Protein AF-0000000086510407 (afdb_homodimer)

Nearest PDB structures (foldseek):
  3ull-assembly1_A-2  TM=8.707E-01  e=1.335E-08  Homo sapiens
  2dud-assembly1_A  TM=8.382E-01  e=1.410E-08  Homo sapiens
  2dud-assembly1_B  TM=8.261E-01  e=1.265E-08  Homo sapiens
  6cqo-assembly3_D  TM=7.743E-01  e=7.682E-06  Saccharomyces cerevisiae S288C
  6cqm-assembly2_F  TM=6.703E-01  e=1.124E-05  Saccharomyces cerevisiae S288C

Structure (mmCIF, N/CA/C/O backbone):
data_AF-0000000086510407-model_v1
#
loop_
_entity.id
_entity.type
_entity.pdbx_description
1 polymer 'Single-stranded DNA-binding protein'
#
loop_
_atom_site.group_PDB
_atom_site.id
_atom_site.type_symbol
_atom_site.label_atom_id
_atom_site.label_alt_id
_atom_site.label_comp_id
_atom_site.label_asym_id
_atom_site.label_entity_id
_atom_site.label_seq_id
_atom_site.pdbx_PDB_ins_code
_atom_site.Cartn_x
_atom_site.Cartn_y
_atom_site.Cartn_z
_atom_site.occupancy
_atom_site.B_iso_or_equiv
_atom_site.auth_seq_id
_atom_site.auth_comp_id
_atom_site.auth_asym_id
_atom_site.auth_atom_id
_atom_site.pdbx_PDB_model_num
ATOM 1 N N . GLN A 1 1 ? -10 -0.606 -20.234 1 55.91 1 GLN A N 1
ATOM 2 C CA . GLN A 1 1 ? -10.32 -1.579 -19.203 1 55.91 1 GLN A CA 1
ATOM 3 C C . GLN A 1 1 ? -10.172 -0.968 -17.812 1 55.91 1 GLN A C 1
ATOM 5 O O . GLN A 1 1 ? -9.273 -0.153 -17.578 1 55.91 1 GLN A O 1
ATOM 10 N N . ARG A 1 2 ? -11.188 -1.104 -16.969 1 72 2 ARG A N 1
ATOM 11 C CA . ARG A 1 2 ? -11.266 -0.289 -15.758 1 72 2 ARG A CA 1
ATOM 12 C C . ARG A 1 2 ? -10.383 -0.851 -14.648 1 72 2 ARG A C 1
ATOM 14 O O . ARG A 1 2 ? -10.422 -2.049 -14.367 1 72 2 ARG A O 1
ATOM 21 N N . CYS A 1 3 ? -9.195 -0.251 -14.242 1 87.5 3 CYS A N 1
ATOM 22 C CA . CYS A 1 3 ? -8.312 -0.604 -13.133 1 87.5 3 CYS A CA 1
ATOM 23 C C . CYS A 1 3 ? -8.742 0.102 -11.852 1 87.5 3 CYS A C 1
ATOM 25 O O . CYS A 1 3 ? -9.523 1.049 -11.891 1 87.5 3 CYS A O 1
ATOM 27 N N . LEU A 1 4 ? -8.516 -0.634 -10.75 1 92.12 4 LEU A N 1
ATOM 28 C CA . LEU A 1 4 ? -8.766 -0.07 -9.422 1 92.12 4 LEU A CA 1
ATOM 29 C C . LEU A 1 4 ? -7.523 -0.162 -8.547 1 92.12 4 LEU A C 1
ATOM 31 O O . LEU A 1 4 ? -6.836 -1.186 -8.539 1 92.12 4 LEU A O 1
ATOM 35 N N . ASN A 1 5 ? -7.234 0.893 -7.98 1 94.5 5 ASN A N 1
ATOM 36 C CA . ASN A 1 5 ? -6.191 1.023 -6.969 1 94.5 5 ASN A CA 1
ATOM 37 C C . ASN A 1 5 ? -6.66 1.859 -5.781 1 94.5 5 ASN A C 1
ATOM 39 O O . ASN A 1 5 ? -6.59 3.088 -5.816 1 94.5 5 ASN A O 1
ATOM 43 N N . ARG A 1 6 ? -7.133 1.105 -4.68 1 95.25 6 ARG A N 1
ATOM 44 C CA . ARG A 1 6 ? -7.723 1.821 -3.551 1 95.25 6 ARG A CA 1
ATOM 45 C C . ARG A 1 6 ? -7.164 1.31 -2.227 1 95.25 6 ARG A C 1
ATOM 47 O O . ARG A 1 6 ? -7.117 0.1 -1.993 1 95.25 6 ARG A O 1
ATOM 54 N N . VAL A 1 7 ? -6.766 2.205 -1.421 1 95.5 7 VAL A N 1
ATOM 55 C CA . VAL A 1 7 ? -6.336 1.914 -0.058 1 95.5 7 VAL A CA 1
ATOM 56 C C . VAL A 1 7 ? -7.242 2.633 0.936 1 95.5 7 VAL A C 1
ATOM 58 O O . VAL A 1 7 ? -7.543 3.818 0.769 1 95.5 7 VAL A O 1
ATOM 61 N N . THR A 1 8 ? -7.723 1.911 1.922 1 96.62 8 THR A N 1
ATOM 62 C CA . THR A 1 8 ? -8.523 2.475 3.002 1 96.62 8 THR A CA 1
ATOM 63 C C . THR A 1 8 ? -7.922 2.131 4.359 1 96.62 8 THR A C 1
ATOM 65 O O . THR A 1 8 ? -7.746 0.955 4.688 1 96.62 8 THR A O 1
ATOM 68 N N . LEU A 1 9 ? -7.695 3.168 5.113 1 94.94 9 LEU A N 1
ATOM 69 C CA . LEU A 1 9 ? -7.117 2.986 6.441 1 94.94 9 LEU A CA 1
ATOM 70 C C . LEU A 1 9 ? -7.945 3.701 7.5 1 94.94 9 LEU A C 1
ATOM 72 O O . LEU A 1 9 ? -8.445 4.801 7.262 1 94.94 9 LEU A O 1
ATOM 76 N N . ILE A 1 10 ? -8.094 3.045 8.57 1 94.19 10 ILE A N 1
ATOM 77 C CA . ILE A 1 10 ? -8.602 3.668 9.789 1 94.19 10 ILE A CA 1
ATOM 78 C C . ILE A 1 10 ? -7.66 3.373 10.953 1 94.19 10 ILE A C 1
ATOM 80 O O . ILE A 1 10 ? -7.316 2.215 11.195 1 94.19 10 ILE A O 1
ATOM 84 N N . GLY A 1 11 ? -7.25 4.344 11.523 1 93.38 11 GLY A N 1
ATOM 85 C CA . GLY A 1 11 ? -6.344 4.23 12.656 1 93.38 11 GLY A CA 1
ATOM 86 C C . GLY A 1 11 ? -6.188 5.531 13.422 1 93.38 11 GLY A C 1
ATOM 87 O O . GLY A 1 11 ? -6.961 6.469 13.227 1 93.38 11 GLY A O 1
ATOM 88 N N . ARG A 1 12 ? -5.273 5.508 14.359 1 91.88 12 ARG A N 1
ATOM 89 C CA . ARG A 1 12 ? -5.023 6.688 15.188 1 91.88 12 ARG A CA 1
ATOM 90 C C . ARG A 1 12 ? -3.764 7.414 14.727 1 91.88 12 ARG A C 1
ATOM 92 O O . ARG A 1 12 ? -2.746 6.785 14.438 1 91.88 12 ARG A O 1
ATOM 99 N N . GLY A 1 13 ? -3.957 8.695 14.633 1 89.94 13 GLY A N 1
ATOM 100 C CA . GLY A 1 13 ? -2.771 9.492 14.367 1 89.94 13 GLY A CA 1
ATOM 101 C C . GLY A 1 13 ? -1.73 9.406 15.469 1 89.94 13 GLY A C 1
ATOM 102 O O . GLY A 1 13 ? -2.045 9.594 16.641 1 89.94 13 GLY A O 1
ATOM 103 N N . GLY A 1 14 ? -0.55 8.906 15.195 1 82.5 14 GLY A N 1
ATOM 104 C CA . GLY A 1 14 ? 0.497 8.68 16.172 1 82.5 14 GLY A CA 1
ATOM 105 C C . GLY A 1 14 ? 1.246 9.945 16.547 1 82.5 14 GLY A C 1
ATOM 106 O O . GLY A 1 14 ? 1.692 10.094 17.688 1 82.5 14 GLY A O 1
ATOM 107 N N . ARG A 1 15 ? 1.658 10.711 15.633 1 83.94 15 ARG A N 1
ATOM 108 C CA . ARG A 1 15 ? 2.385 11.961 15.82 1 83.94 15 ARG A CA 1
ATOM 109 C C . ARG A 1 15 ? 1.85 13.047 14.891 1 83.94 15 ARG A C 1
ATOM 111 O O . ARG A 1 15 ? 0.944 12.805 14.094 1 83.94 15 ARG A O 1
ATOM 118 N N . GLU A 1 16 ? 2.385 14.219 15.125 1 86.94 16 GLU A N 1
ATOM 119 C CA . GLU A 1 16 ? 2.02 15.312 14.234 1 86.94 16 GLU A CA 1
ATOM 120 C C . GLU A 1 16 ? 2.504 15.055 12.805 1 86.94 16 GLU A C 1
ATOM 122 O O . GLU A 1 16 ? 3.557 14.445 12.609 1 86.94 16 GLU A O 1
ATOM 127 N N . PRO A 1 17 ? 1.692 15.477 11.883 1 91.44 17 PRO A N 1
ATOM 128 C CA . PRO A 1 17 ? 2.152 15.344 10.492 1 91.44 17 PRO A CA 1
ATOM 129 C C . PRO A 1 17 ? 3.523 15.969 10.266 1 91.44 17 PRO A C 1
ATOM 131 O O . PRO A 1 17 ? 3.855 16.984 10.891 1 91.44 17 PRO A O 1
ATOM 134 N N . GLU A 1 18 ? 4.238 15.328 9.391 1 90.5 18 GLU A N 1
ATOM 135 C CA . GLU A 1 18 ? 5.598 15.781 9.094 1 90.5 18 GLU A CA 1
ATOM 136 C C . GLU A 1 18 ? 5.715 16.281 7.656 1 90.5 18 GLU A C 1
ATOM 138 O O . GLU A 1 18 ? 5.246 15.625 6.727 1 90.5 18 GLU A O 1
ATOM 143 N N . ASN A 1 19 ? 6.43 17.406 7.547 1 90.62 19 ASN A N 1
ATOM 144 C CA . ASN A 1 19 ? 6.688 17.922 6.207 1 90.62 19 ASN A CA 1
ATOM 145 C C . ASN A 1 19 ? 7.863 17.203 5.547 1 90.62 19 ASN A C 1
ATOM 147 O O . ASN A 1 19 ? 8.914 17.016 6.168 1 90.62 19 ASN A O 1
ATOM 151 N N . TRP A 1 20 ? 7.496 16.688 4.488 1 88.31 20 TRP A N 1
ATOM 152 C CA . TRP A 1 20 ? 8.508 16.016 3.693 1 88.31 20 TRP A CA 1
ATOM 153 C C . TRP A 1 20 ? 8.578 16.594 2.285 1 88.31 20 TRP A C 1
ATOM 155 O O . TRP A 1 20 ? 7.926 17.594 1.986 1 88.31 20 TRP A O 1
ATOM 165 N N . GLY A 1 21 ? 9.469 15.984 1.413 1 85.44 21 GLY A N 1
ATOM 166 C CA . GLY A 1 21 ? 9.586 16.406 0.028 1 85.44 21 GLY A CA 1
ATOM 167 C C . GLY A 1 21 ? 10.438 17.656 -0.141 1 85.44 21 GLY A C 1
ATOM 168 O O . GLY A 1 21 ? 10.961 18.203 0.8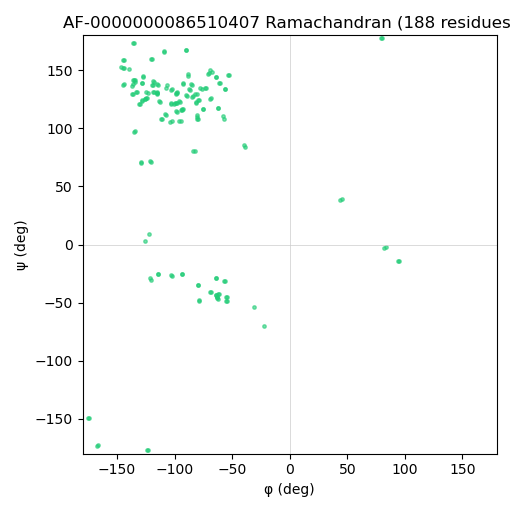36 1 85.44 21 GLY A O 1
ATOM 169 N N . SER A 1 22 ? 10.602 18.031 -1.418 1 88.5 22 SER A N 1
ATOM 170 C CA . SER A 1 22 ? 11.352 19.234 -1.747 1 88.5 22 SER A CA 1
ATOM 171 C C . SER A 1 22 ? 10.438 20.453 -1.809 1 88.5 22 SER A C 1
ATOM 173 O O . SER A 1 22 ? 9.219 20.328 -1.72 1 88.5 22 SER A O 1
ATOM 175 N N . SER A 1 23 ? 11.141 21.641 -1.842 1 90.12 23 SER A N 1
ATOM 176 C CA . SER A 1 23 ? 10.375 22.875 -1.99 1 90.12 23 SER A CA 1
ATOM 177 C C . SER A 1 23 ? 9.516 22.844 -3.248 1 90.12 23 SER A C 1
ATOM 179 O O . SER A 1 23 ? 8.398 23.375 -3.26 1 90.12 23 SER A O 1
ATOM 181 N N . GLU A 1 24 ? 9.977 22.141 -4.32 1 91.06 24 GLU A N 1
ATOM 182 C CA . GLU A 1 24 ? 9.266 22.062 -5.59 1 91.06 24 GLU A CA 1
ATOM 183 C C . GLU A 1 24 ? 8.133 21.047 -5.516 1 91.06 24 GLU A C 1
ATOM 185 O O . GLU A 1 24 ? 7.082 21.219 -6.141 1 91.06 24 GLU A O 1
ATOM 190 N N . HIS A 1 25 ? 8.352 19.953 -4.75 1 89.12 25 HIS A N 1
ATOM 191 C CA . HIS A 1 25 ? 7.363 18.891 -4.617 1 89.12 25 HIS A CA 1
ATOM 192 C C . HIS A 1 25 ? 7.113 18.562 -3.152 1 89.12 25 HIS A C 1
ATOM 194 O O . HIS A 1 25 ? 7.508 17.484 -2.682 1 89.12 25 HIS A O 1
ATOM 200 N N . PRO A 1 26 ? 6.438 19.531 -2.518 1 92.62 26 PRO A N 1
ATOM 201 C CA . PRO A 1 26 ? 6.195 19.312 -1.089 1 92.62 26 PRO A CA 1
ATOM 202 C C . PRO A 1 26 ? 5.172 18.219 -0.824 1 92.62 26 PRO A C 1
ATOM 204 O O . PRO A 1 26 ? 4.27 18 -1.636 1 92.62 26 PRO A O 1
ATOM 207 N N . CYS A 1 27 ? 5.359 17.5 0.271 1 93.88 27 CYS A N 1
ATOM 208 C CA . CYS A 1 27 ? 4.426 16.484 0.727 1 93.88 27 CYS A CA 1
ATOM 209 C C . CYS A 1 27 ? 4.352 16.453 2.248 1 93.88 27 CYS A C 1
ATOM 211 O O . CYS A 1 27 ? 5.262 16.938 2.93 1 93.88 27 CYS A O 1
ATOM 213 N N . VAL A 1 28 ? 3.242 16.047 2.729 1 94.88 28 VAL A N 1
ATOM 214 C CA . VAL A 1 28 ? 3.064 15.867 4.164 1 94.88 28 VAL A CA 1
ATOM 215 C C . VAL A 1 28 ? 2.818 14.391 4.469 1 94.88 28 VAL A C 1
ATOM 217 O O . VAL A 1 28 ? 2.033 13.727 3.781 1 94.88 28 VAL A O 1
ATOM 220 N N . ILE A 1 29 ? 3.559 13.875 5.418 1 93.94 29 ILE A N 1
ATOM 221 C CA . ILE A 1 29 ? 3.379 12.484 5.836 1 93.94 29 ILE A CA 1
ATOM 222 C C . ILE A 1 29 ? 2.525 12.438 7.102 1 93.94 29 ILE A C 1
ATOM 224 O O . ILE A 1 29 ? 2.807 13.133 8.078 1 93.94 29 ILE A O 1
ATOM 228 N N . VAL A 1 30 ? 1.545 11.625 7.066 1 93.75 30 VAL A N 1
ATOM 229 C CA . VAL A 1 30 ? 0.675 11.414 8.219 1 93.75 30 VAL A CA 1
ATOM 230 C C . VAL A 1 30 ? 0.885 10 8.766 1 93.75 30 VAL A C 1
ATOM 232 O O . VAL A 1 30 ? 0.508 9.016 8.125 1 93.75 30 VAL A O 1
ATOM 235 N N . PRO A 1 31 ? 1.518 9.914 9.906 1 91.62 31 PRO A N 1
ATOM 236 C CA . PRO A 1 31 ? 1.666 8.594 10.516 1 91.62 31 PRO A CA 1
ATOM 237 C C . PRO A 1 31 ? 0.363 8.07 11.117 1 91.62 31 PRO A C 1
ATOM 239 O O . PRO A 1 31 ? -0.333 8.805 11.828 1 91.62 31 PRO A O 1
ATOM 242 N N . LEU A 1 32 ? 0.078 6.824 10.852 1 91.94 32 LEU A N 1
ATOM 243 C CA . LEU A 1 32 ? -1.147 6.188 11.32 1 91.94 32 LEU A CA 1
ATOM 244 C C . LEU A 1 32 ? -0.842 4.852 11.992 1 91.94 32 LEU A C 1
ATOM 246 O O . LEU A 1 32 ? -0.184 3.992 11.398 1 91.94 32 LEU A O 1
ATOM 250 N N . ALA A 1 33 ? -1.253 4.828 13.234 1 90.19 33 ALA A N 1
ATOM 251 C CA . ALA A 1 33 ? -1.153 3.545 13.922 1 90.19 33 ALA A CA 1
ATOM 252 C C . ALA A 1 33 ? -2.316 2.629 13.555 1 90.19 33 ALA A C 1
ATOM 254 O O . ALA A 1 33 ? -3.473 2.932 13.852 1 90.19 33 ALA A O 1
ATOM 255 N N . THR A 1 34 ? -1.921 1.665 12.844 1 86.06 34 THR A N 1
ATOM 256 C CA . THR A 1 34 ? -2.904 0.627 12.555 1 86.06 34 THR A CA 1
ATOM 257 C C . THR A 1 34 ? -2.572 -0.657 13.312 1 86.06 34 THR A C 1
ATOM 259 O O . THR A 1 34 ? -1.577 -0.718 14.039 1 86.06 34 THR A O 1
ATOM 262 N N . ASN A 1 35 ? -3.363 -1.655 13.461 1 74.69 35 ASN A N 1
ATOM 263 C CA . ASN A 1 35 ? -3.24 -2.865 14.273 1 74.69 35 ASN A CA 1
ATOM 264 C C . ASN A 1 35 ? -1.783 -3.164 14.609 1 74.69 35 ASN A C 1
ATOM 266 O O . ASN A 1 35 ? -1.394 -3.119 15.781 1 74.69 35 ASN A O 1
ATOM 270 N N . THR A 1 36 ? -0.967 -3.543 13.789 1 67.25 36 THR A N 1
ATOM 271 C CA . THR A 1 36 ? 0.379 -3.973 14.148 1 67.25 36 THR A CA 1
ATOM 272 C C . THR A 1 36 ? 1.428 -3.141 13.414 1 67.25 36 THR A C 1
ATOM 274 O O . THR A 1 36 ? 2.629 -3.322 13.625 1 67.25 36 THR A O 1
ATOM 277 N N . ASP A 1 37 ? 0.904 -2.08 12.75 1 77.12 37 ASP A N 1
ATOM 278 C CA . ASP A 1 37 ? 1.895 -1.41 11.914 1 77.12 37 ASP A CA 1
ATOM 279 C C . ASP A 1 37 ? 1.739 0.108 11.992 1 77.12 37 ASP A C 1
ATOM 281 O O . ASP A 1 37 ? 0.677 0.61 12.359 1 77.12 37 ASP A O 1
ATOM 285 N N . TRP A 1 38 ? 2.912 0.745 11.789 1 83.56 38 TRP A N 1
ATOM 286 C CA . TRP A 1 38 ? 2.934 2.193 11.602 1 83.56 38 TRP A CA 1
ATOM 287 C C . TRP A 1 38 ? 2.945 2.553 10.125 1 83.56 38 TRP A C 1
ATOM 289 O O . TRP A 1 38 ? 3.957 2.371 9.438 1 83.56 38 TRP A O 1
ATOM 299 N N . GLN A 1 39 ? 1.725 3.045 9.711 1 87.75 39 GLN A N 1
ATOM 300 C CA . GLN A 1 39 ? 1.569 3.385 8.305 1 87.75 39 GLN A CA 1
ATOM 301 C C . GLN A 1 39 ? 1.891 4.855 8.055 1 87.75 39 GLN A C 1
ATOM 303 O O . GLN A 1 39 ? 1.541 5.719 8.859 1 87.75 39 GLN A O 1
ATOM 308 N N . LYS A 1 40 ? 2.645 5.039 6.875 1 88.44 40 LYS A N 1
ATOM 309 C CA . LYS A 1 40 ? 2.93 6.406 6.449 1 88.44 40 LYS A CA 1
ATOM 310 C C . LYS A 1 40 ? 2.115 6.777 5.215 1 88.44 40 LYS A C 1
ATOM 312 O O . LYS A 1 40 ? 2.277 6.176 4.152 1 88.44 40 LYS A O 1
ATOM 317 N N . SER A 1 41 ? 1.205 7.664 5.395 1 92.62 41 SER A N 1
ATOM 318 C CA . SER A 1 41 ? 0.41 8.156 4.277 1 92.62 41 SER A CA 1
ATOM 319 C C . SER A 1 41 ? 0.931 9.5 3.777 1 92.62 41 SER A C 1
ATOM 321 O O . SER A 1 41 ? 1.027 10.461 4.547 1 92.62 41 SER A O 1
ATOM 323 N N . GLY A 1 42 ? 1.287 9.531 2.521 1 94.19 42 GLY A N 1
ATOM 324 C CA . GLY A 1 42 ? 1.732 10.781 1.922 1 94.19 42 GLY A CA 1
ATOM 325 C C . GLY A 1 42 ? 0.594 11.617 1.372 1 94.19 42 GLY A C 1
ATOM 326 O O . GLY A 1 42 ? -0.304 11.102 0.708 1 94.19 42 GLY A O 1
ATOM 327 N N . VAL A 1 43 ? 0.64 12.859 1.683 1 96.31 43 VAL A N 1
ATOM 328 C CA . VAL A 1 43 ? -0.338 13.812 1.168 1 96.31 43 VAL A CA 1
ATOM 329 C C . VAL A 1 43 ? 0.35 14.805 0.231 1 96.31 43 VAL A C 1
ATOM 331 O O . VAL A 1 43 ? 1.238 15.547 0.649 1 96.31 43 VAL A O 1
ATOM 334 N N . PHE A 1 44 ? -0.175 14.844 -0.992 1 94.69 44 PHE A N 1
ATOM 335 C CA . PHE A 1 44 ? 0.513 15.656 -1.99 1 94.69 44 PHE A CA 1
ATOM 336 C C . PHE A 1 44 ? -0.358 16.828 -2.428 1 94.69 44 PHE A C 1
ATOM 338 O O . PHE A 1 44 ? 0.156 17.859 -2.869 1 94.69 44 PHE A O 1
ATOM 345 N N . ARG A 1 45 ? -1.596 16.672 -2.312 1 95.5 45 ARG A N 1
ATOM 346 C CA . ARG A 1 45 ? -2.484 17.75 -2.725 1 95.5 45 ARG A CA 1
ATOM 347 C C . ARG A 1 45 ? -2.361 18.953 -1.789 1 95.5 45 ARG A C 1
ATOM 349 O O . ARG A 1 45 ? -2.539 18.812 -0.576 1 95.5 45 ARG A O 1
ATOM 356 N N . PRO A 1 46 ? -2.104 20.109 -2.35 1 95.31 46 PRO A N 1
ATOM 357 C CA . PRO A 1 46 ? -1.813 21.281 -1.513 1 95.31 46 PRO A CA 1
ATOM 358 C C . PRO A 1 46 ? -2.914 21.562 -0.493 1 95.31 46 PRO A C 1
ATOM 360 O O . PRO A 1 46 ? -2.627 21.766 0.689 1 95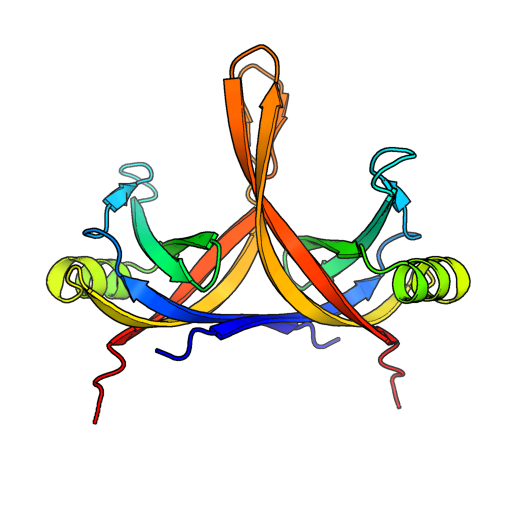.31 46 PRO A O 1
ATOM 363 N N . ARG A 1 47 ? -4.156 21.578 -0.899 1 96.19 47 ARG A N 1
ATOM 364 C CA . ARG A 1 47 ? -5.25 21.891 0.014 1 96.19 47 ARG A CA 1
ATOM 365 C C . ARG A 1 47 ? -5.336 20.859 1.137 1 96.19 47 ARG A C 1
ATOM 367 O O . ARG A 1 47 ? -5.547 21.219 2.299 1 96.19 47 ARG A O 1
ATOM 374 N N . LEU A 1 48 ? -5.188 19.703 0.783 1 96.75 48 LEU A N 1
ATOM 375 C CA . LEU A 1 48 ? -5.254 18.641 1.782 1 96.75 48 LEU A CA 1
ATOM 376 C C . LEU A 1 48 ? -4.059 18.703 2.727 1 96.75 48 LEU A C 1
ATOM 378 O O . LEU A 1 48 ? -4.195 18.453 3.928 1 96.75 48 LEU A O 1
ATOM 382 N N . ARG A 1 49 ? -2.916 18.984 2.113 1 95.44 49 ARG A N 1
ATOM 383 C CA . ARG A 1 49 ? -1.732 19.156 2.953 1 95.44 49 ARG A CA 1
ATOM 384 C C . ARG A 1 49 ? -1.961 20.203 4.031 1 95.44 49 ARG A C 1
ATOM 386 O O . ARG A 1 49 ? -1.631 19.984 5.199 1 95.44 49 ARG A O 1
ATOM 393 N N . ASP A 1 50 ? -2.535 21.312 3.643 1 94.44 50 ASP A N 1
ATOM 394 C CA . ASP A 1 50 ? -2.795 22.406 4.57 1 94.44 50 ASP A CA 1
ATOM 395 C C . ASP A 1 50 ? -3.789 21.984 5.652 1 94.44 50 ASP A C 1
ATOM 397 O O . ASP A 1 50 ? -3.596 22.281 6.832 1 94.44 50 ASP A O 1
ATOM 401 N N . ASN A 1 51 ? -4.793 21.312 5.25 1 94.81 51 ASN A N 1
ATOM 402 C CA . ASN A 1 51 ? -5.82 20.859 6.184 1 94.81 51 ASN A CA 1
ATOM 403 C C . ASN A 1 51 ? -5.25 19.891 7.215 1 94.81 51 ASN A C 1
ATOM 405 O O . ASN A 1 51 ? -5.531 20.016 8.406 1 94.81 51 ASN A O 1
ATOM 409 N N . VAL A 1 52 ? -4.504 18.984 6.758 1 94.25 52 VAL A N 1
ATOM 410 C CA . VAL A 1 52 ? -3.916 17.969 7.629 1 94.25 52 VAL A CA 1
ATOM 411 C C . VAL A 1 52 ? -2.967 18.625 8.625 1 94.25 52 VAL A C 1
ATOM 413 O O . VAL A 1 52 ? -3.006 18.328 9.82 1 94.25 52 VAL A O 1
ATOM 416 N N . ALA A 1 53 ? -2.166 19.516 8.102 1 90.81 53 ALA A N 1
ATOM 417 C CA . ALA A 1 53 ? -1.19 20.203 8.953 1 90.81 53 ALA A CA 1
ATOM 418 C C . ALA A 1 53 ? -1.884 21.062 10.008 1 90.81 53 ALA A C 1
ATOM 420 O O . ALA A 1 53 ? -1.405 21.172 11.141 1 90.81 53 ALA A O 1
ATOM 421 N N . ALA A 1 54 ? -3.055 21.547 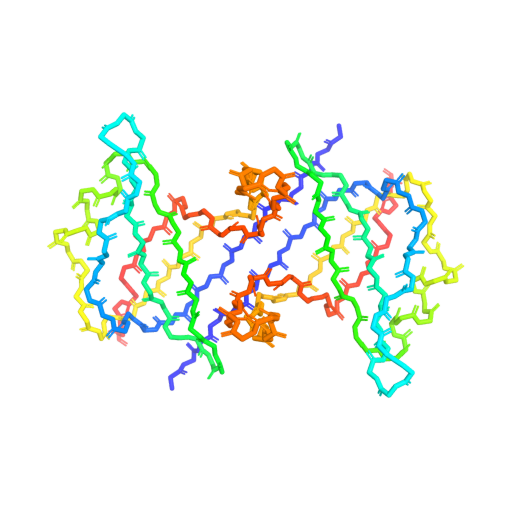9.719 1 92.19 54 ALA A N 1
ATOM 422 C CA . ALA A 1 54 ? -3.736 22.516 10.586 1 92.19 54 ALA A CA 1
ATOM 423 C C . ALA A 1 54 ? -4.676 21.797 11.555 1 92.19 54 ALA A C 1
ATOM 425 O O . ALA A 1 54 ? -4.914 22.281 12.664 1 92.19 54 ALA A O 1
ATOM 426 N N . ARG A 1 55 ? -5.145 20.625 11.203 1 92.31 55 ARG A N 1
ATOM 427 C CA . ARG A 1 55 ? -6.305 20.109 11.93 1 92.31 55 ARG A CA 1
ATOM 428 C C . ARG A 1 55 ? -5.988 18.781 12.594 1 92.31 55 ARG A C 1
ATOM 430 O O . ARG A 1 55 ? -6.629 18.406 13.578 1 92.31 55 ARG A O 1
ATOM 437 N N . ILE A 1 56 ? -5.152 18.047 12.039 1 91.62 56 ILE A N 1
ATOM 438 C CA . ILE A 1 56 ? -4.914 16.703 12.562 1 91.62 56 ILE A CA 1
ATOM 439 C C . ILE A 1 56 ? -3.971 16.781 13.766 1 91.62 56 ILE A C 1
ATOM 441 O O . ILE A 1 56 ? -2.91 17.406 13.688 1 91.62 56 ILE A O 1
ATOM 445 N N . LEU A 1 57 ? -4.414 16.156 14.797 1 89.19 57 LEU A N 1
ATOM 446 C CA . LEU A 1 57 ? -3.637 16.125 16.031 1 89.19 57 LEU A CA 1
ATOM 447 C C . LEU A 1 57 ? -3.289 14.68 16.406 1 89.19 57 LEU A C 1
ATOM 449 O O . LEU A 1 57 ? -3.941 13.742 15.945 1 89.19 57 LEU A O 1
ATOM 453 N N . LYS A 1 58 ? -2.275 14.641 17.219 1 89.19 58 LYS A N 1
ATOM 454 C CA . LYS A 1 58 ? -1.93 13.328 17.766 1 89.19 58 LYS A CA 1
ATOM 455 C C . LYS A 1 58 ? -3.117 12.703 18.484 1 89.19 58 LYS A C 1
ATOM 457 O O . LYS A 1 58 ? -3.809 13.383 19.25 1 89.19 58 LYS A O 1
ATOM 462 N N . GLY A 1 59 ? -3.336 11.414 18.172 1 89 59 GLY A N 1
ATOM 463 C CA . GLY A 1 59 ? -4.395 10.703 18.875 1 89 59 GLY A CA 1
ATOM 464 C C . GLY A 1 59 ? -5.715 10.711 18.125 1 89 59 GLY A C 1
ATOM 465 O O . GLY A 1 59 ? -6.629 9.953 18.453 1 89 59 GLY A O 1
ATOM 466 N N . ASP A 1 60 ? -5.816 11.523 17.172 1 91.44 60 ASP A N 1
ATOM 467 C CA . ASP A 1 60 ? -7.051 11.555 16.391 1 91.44 60 ASP A CA 1
ATOM 468 C C . ASP A 1 60 ? -7.301 10.219 15.695 1 91.44 60 ASP A C 1
ATOM 470 O O . ASP A 1 60 ? -6.367 9.586 15.195 1 91.44 60 ASP A O 1
ATOM 474 N N . ARG A 1 61 ? -8.594 9.82 15.719 1 93.38 61 ARG A N 1
ATOM 475 C CA . ARG A 1 61 ? -8.977 8.711 14.852 1 93.38 61 ARG A CA 1
ATOM 476 C C . ARG A 1 61 ? -9.172 9.188 13.414 1 93.38 61 ARG A C 1
ATOM 478 O O . ARG A 1 61 ? -9.977 10.086 13.156 1 93.38 61 ARG A O 1
ATOM 485 N N . LEU A 1 62 ? -8.422 8.531 12.508 1 94.62 62 LEU A N 1
ATOM 486 C CA . LEU A 1 62 ? -8.422 9.031 11.133 1 94.62 62 LEU A CA 1
ATOM 487 C C . LEU A 1 62 ? -8.953 7.977 10.172 1 94.62 62 LEU A C 1
ATOM 489 O O . LEU A 1 62 ? -8.648 6.789 10.312 1 94.62 62 LEU A O 1
ATOM 493 N N . PHE A 1 63 ? -9.742 8.406 9.297 1 95.94 63 PHE A N 1
ATOM 494 C CA . PHE A 1 63 ? -10.086 7.676 8.086 1 95.94 63 PHE A CA 1
ATOM 495 C C . PHE A 1 63 ? -9.266 8.18 6.898 1 95.94 63 PHE A C 1
ATOM 497 O O . PHE A 1 63 ? -9.305 9.367 6.578 1 95.94 63 PHE A O 1
ATOM 504 N N . VAL A 1 64 ? -8.492 7.348 6.227 1 96.31 64 VAL A N 1
ATOM 505 C CA . VAL A 1 64 ? -7.633 7.73 5.109 1 96.31 64 VAL A CA 1
ATOM 506 C C . VAL A 1 64 ? -7.969 6.879 3.889 1 96.31 64 VAL A C 1
ATOM 508 O O . VAL A 1 64 ? -8.039 5.648 3.979 1 96.31 64 VAL A O 1
ATOM 511 N N . GLU A 1 65 ? -8.25 7.531 2.787 1 97.62 65 GLU A N 1
ATOM 512 C CA . GLU A 1 65 ? -8.438 6.883 1.492 1 97.62 65 GLU A CA 1
ATOM 513 C C . GLU A 1 65 ? -7.406 7.367 0.478 1 97.62 65 GLU A C 1
ATOM 515 O O . GLU A 1 65 ? -7.094 8.562 0.421 1 97.62 65 GLU A O 1
ATOM 520 N N . GLY A 1 66 ? -6.957 6.398 -0.301 1 96.56 66 GLY A N 1
ATOM 521 C CA . GLY A 1 66 ? -5.965 6.77 -1.299 1 96.56 66 GLY A CA 1
ATOM 522 C C . GLY A 1 66 ? -5.598 5.625 -2.225 1 96.56 66 GLY A C 1
ATOM 523 O O . GLY A 1 66 ? -6.445 4.805 -2.576 1 96.56 66 GLY A O 1
ATOM 524 N N . SER A 1 67 ? -4.348 5.695 -2.656 1 93.38 67 SER A N 1
ATOM 525 C CA . SER A 1 67 ? -3.859 4.711 -3.621 1 93.38 67 SER A CA 1
ATOM 526 C C . SER A 1 67 ? -2.4 4.355 -3.357 1 93.38 67 SER A C 1
ATOM 528 O O . SER A 1 67 ? -1.677 5.117 -2.711 1 93.38 67 SER A O 1
ATOM 530 N N . LEU A 1 68 ? -2.066 3.195 -3.879 1 90.94 68 LEU A N 1
ATOM 531 C CA . LEU A 1 68 ? -0.668 2.78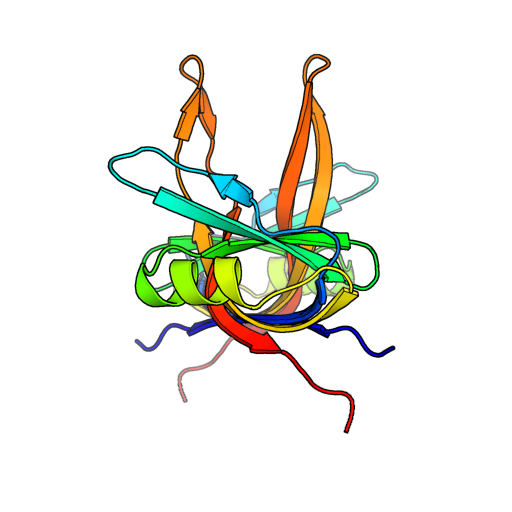3 -3.832 1 90.94 68 LEU A CA 1
ATOM 532 C C . LEU A 1 68 ? 0.109 3.359 -5.012 1 90.94 68 LEU A C 1
ATOM 534 O O . LEU A 1 68 ? -0.391 3.383 -6.137 1 90.94 68 LEU A O 1
ATOM 538 N N . SER A 1 69 ? 1.245 3.795 -4.617 1 86.62 69 SER A N 1
ATOM 539 C CA . SER A 1 69 ? 2.1 4.316 -5.676 1 86.62 69 SER A CA 1
ATOM 540 C C . SER A 1 69 ? 3.527 3.801 -5.543 1 86.62 69 SER A C 1
ATOM 542 O O . SER A 1 69 ? 4.016 3.594 -4.43 1 86.62 69 SER A O 1
ATOM 544 N N . TYR A 1 70 ? 4.098 3.49 -6.699 1 78.75 70 TYR A N 1
ATOM 545 C CA . TYR A 1 70 ? 5.5 3.088 -6.738 1 78.75 70 TYR A CA 1
ATOM 546 C C . TYR A 1 70 ? 6.375 4.219 -7.266 1 78.75 70 TYR A C 1
ATOM 548 O O . TYR A 1 70 ? 6.203 4.668 -8.398 1 78.75 70 TYR A O 1
ATOM 556 N N . VAL A 1 71 ? 7.023 4.762 -6.324 1 70.31 71 VAL A N 1
ATOM 557 C CA . VAL A 1 71 ? 7.855 5.898 -6.695 1 70.31 71 VAL A CA 1
ATOM 558 C C . VAL A 1 71 ? 9.32 5.469 -6.766 1 70.31 71 VAL A C 1
ATOM 560 O O . VAL A 1 71 ? 9.867 4.949 -5.789 1 70.31 71 VAL A O 1
ATOM 563 N N . LYS A 1 72 ? 9.867 5.699 -8.023 1 71.81 72 LYS A N 1
ATOM 564 C CA . LYS A 1 72 ? 11.25 5.316 -8.258 1 71.81 72 LYS A CA 1
ATOM 565 C C . LYS A 1 72 ? 12.211 6.418 -7.809 1 71.81 72 LYS A C 1
ATOM 567 O O . LYS A 1 72 ? 11.945 7.602 -8.016 1 71.81 72 LYS A O 1
ATOM 572 N N . TYR A 1 73 ? 13.203 5.965 -6.918 1 72.69 73 TYR A N 1
ATOM 573 C CA . TYR A 1 73 ? 14.25 6.934 -6.629 1 72.69 73 TYR A CA 1
ATOM 574 C C . TYR A 1 73 ? 15.625 6.273 -6.656 1 72.69 73 TYR A C 1
ATOM 576 O O . TYR A 1 73 ? 15.742 5.066 -6.426 1 72.69 73 TYR A O 1
ATOM 584 N N . THR A 1 74 ? 16.516 7.023 -7.258 1 74.69 74 THR A N 1
ATOM 585 C CA . THR A 1 74 ? 17.859 6.508 -7.445 1 74.69 74 THR A CA 1
ATOM 586 C C . THR A 1 74 ? 18.797 7.043 -6.367 1 74.69 74 THR A C 1
ATOM 588 O O . THR A 1 74 ? 18.797 8.242 -6.07 1 74.69 74 THR A O 1
ATOM 591 N N . ASP A 1 75 ? 19.297 6.047 -5.504 1 70.44 75 ASP A N 1
ATOM 592 C CA . ASP A 1 75 ? 20.312 6.406 -4.523 1 70.44 75 ASP A CA 1
ATOM 593 C C . ASP A 1 75 ? 21.625 5.688 -4.805 1 70.44 75 ASP A C 1
ATOM 595 O O . ASP A 1 75 ? 21.672 4.457 -4.84 1 70.44 75 ASP A O 1
ATOM 599 N N . GLN A 1 76 ? 22.719 6.492 -4.84 1 74.94 76 GLN A N 1
ATOM 600 C CA . GLN A 1 76 ? 24.047 5.949 -5.086 1 74.94 76 GLN A CA 1
ATOM 601 C C . GLN A 1 76 ? 24.031 4.953 -6.242 1 74.94 76 GLN A C 1
ATOM 603 O O . GLN A 1 76 ? 24.562 3.85 -6.121 1 74.94 76 GLN A O 1
ATOM 608 N N . ASP A 1 77 ? 23.328 5.172 -7.266 1 75.94 77 ASP A N 1
ATOM 609 C CA . ASP A 1 77 ? 23.297 4.422 -8.516 1 75.94 77 ASP A CA 1
ATOM 610 C C . ASP A 1 77 ? 22.406 3.186 -8.398 1 75.94 77 ASP A C 1
ATOM 612 O O . ASP A 1 77 ? 22.453 2.301 -9.258 1 75.94 77 ASP A O 1
ATOM 616 N N . LYS A 1 78 ? 21.922 3.037 -7.227 1 76.81 78 LYS A N 1
ATOM 617 C CA . LYS A 1 78 ? 20.922 1.974 -7.082 1 76.81 78 LYS A CA 1
ATOM 618 C C . LYS A 1 78 ? 19.516 2.531 -7.133 1 76.81 78 LYS A C 1
ATOM 620 O O . LYS A 1 78 ? 19.234 3.59 -6.566 1 76.81 78 LYS A O 1
ATOM 625 N N . THR A 1 79 ? 18.672 1.952 -7.941 1 75.75 79 THR A N 1
ATOM 626 C CA . THR A 1 79 ? 17.297 2.389 -8.125 1 75.75 79 THR A CA 1
ATOM 627 C C . THR A 1 79 ? 16.359 1.63 -7.184 1 75.75 79 THR A C 1
ATOM 629 O O . THR A 1 79 ? 16.422 0.401 -7.105 1 75.75 79 THR A O 1
ATOM 632 N N . PHE A 1 80 ? 15.766 2.52 -6.297 1 69.44 80 PHE A N 1
ATOM 633 C CA . PHE A 1 80 ? 14.758 1.949 -5.406 1 69.44 80 PHE A CA 1
ATOM 634 C C . PHE A 1 80 ? 13.359 2.393 -5.82 1 69.44 80 PHE A C 1
ATOM 636 O O . PHE A 1 80 ? 13.18 3.51 -6.305 1 69.44 80 PHE A O 1
ATOM 643 N N . THR A 1 81 ? 12.438 1.34 -5.824 1 73.44 81 THR A N 1
ATOM 644 C CA . THR A 1 81 ? 11.039 1.66 -6.121 1 73.44 81 THR A CA 1
ATOM 645 C C . THR A 1 81 ? 10.133 1.266 -4.957 1 73.44 81 THR A C 1
ATOM 647 O O . THR A 1 81 ? 9.328 0.339 -5.078 1 73.44 81 THR A O 1
ATOM 650 N N . PRO A 1 82 ? 10.297 2.047 -3.938 1 73 82 PRO A N 1
ATOM 651 C CA . PRO A 1 82 ? 9.438 1.699 -2.803 1 73 82 PRO A CA 1
ATOM 652 C C . PRO A 1 82 ? 7.961 1.949 -3.086 1 73 82 PRO A C 1
ATOM 654 O O . PRO A 1 82 ? 7.621 2.787 -3.926 1 73 82 PRO A O 1
ATOM 657 N N . VAL A 1 83 ? 7.156 1.111 -2.463 1 80.19 83 VAL A N 1
ATOM 658 C CA . VAL A 1 83 ? 5.711 1.336 -2.479 1 80.19 83 VAL A CA 1
ATOM 659 C C . VAL A 1 83 ? 5.355 2.465 -1.515 1 80.19 83 VAL A C 1
ATOM 661 O O . VAL A 1 83 ? 5.953 2.584 -0.442 1 80.19 83 VAL A O 1
ATOM 664 N N . SER A 1 84 ? 4.523 3.338 -2.045 1 84.62 84 SER A N 1
ATOM 665 C CA . SER A 1 84 ? 4.047 4.434 -1.206 1 84.62 84 SER A CA 1
ATOM 666 C C . SER A 1 84 ? 2.523 4.516 -1.218 1 84.62 84 SER A C 1
ATOM 668 O O . SER A 1 84 ? 1.886 4.188 -2.221 1 84.62 84 SER A O 1
ATOM 670 N N . MET A 1 85 ? 2.039 4.883 -0.028 1 91 85 MET A N 1
ATOM 671 C CA . MET A 1 85 ? 0.612 5.164 0.094 1 91 85 MET A CA 1
ATOM 672 C C . MET A 1 85 ? 0.334 6.652 -0.084 1 91 85 MET A C 1
ATOM 674 O O . MET A 1 85 ? 0.829 7.477 0.687 1 91 85 MET A O 1
ATOM 678 N N . ASN A 1 86 ? -0.391 6.996 -1.129 1 93.25 86 ASN A N 1
ATOM 679 C CA . ASN A 1 86 ? -0.829 8.367 -1.38 1 93.25 86 ASN A CA 1
ATOM 680 C C . ASN A 1 86 ? -2.238 8.609 -0.849 1 93.25 86 ASN A C 1
ATOM 682 O O . ASN A 1 86 ? -3.191 7.961 -1.283 1 93.25 86 ASN A O 1
ATOM 686 N N . ALA A 1 87 ? -2.33 9.555 -0.012 1 96.69 87 ALA A N 1
ATOM 687 C CA . ALA A 1 87 ? -3.641 9.883 0.543 1 96.69 87 ALA A CA 1
ATOM 688 C C . ALA A 1 87 ? -4.363 10.906 -0.325 1 96.69 87 ALA A C 1
ATOM 690 O O . ALA A 1 87 ? -3.824 11.977 -0.614 1 96.69 87 ALA A O 1
ATOM 691 N N . ASP A 1 88 ? -5.543 10.539 -0.651 1 97.06 88 ASP A N 1
ATOM 692 C CA . ASP A 1 88 ? -6.379 11.445 -1.431 1 97.06 88 ASP A CA 1
ATOM 693 C C . ASP A 1 88 ? -7.418 12.133 -0.547 1 97.06 88 ASP A C 1
ATOM 695 O O . ASP A 1 88 ? -7.906 13.211 -0.878 1 97.06 88 ASP A O 1
ATOM 699 N N . GLU A 1 89 ? -7.75 11.43 0.522 1 97.19 89 GLU A N 1
ATOM 700 C CA . GLU A 1 89 ? -8.695 11.969 1.496 1 97.19 89 GLU A CA 1
ATOM 701 C C . GLU A 1 89 ? -8.32 11.555 2.916 1 97.19 89 GLU A C 1
ATOM 703 O O . GLU A 1 89 ? -7.938 10.406 3.154 1 97.19 89 GLU A O 1
ATOM 708 N N . ILE A 1 90 ? -8.445 12.523 3.791 1 96 90 ILE A N 1
ATOM 709 C CA . ILE A 1 90 ? -8.242 12.266 5.211 1 96 90 ILE A CA 1
ATOM 710 C C . ILE A 1 90 ? -9.328 12.969 6.023 1 96 90 ILE A C 1
ATOM 712 O O . ILE A 1 90 ? -9.578 14.156 5.832 1 96 90 ILE A O 1
ATOM 716 N N . MET A 1 91 ? -9.891 12.141 6.871 1 94.88 91 MET A N 1
ATOM 717 C CA . MET A 1 91 ? -10.938 12.688 7.723 1 94.88 91 MET A CA 1
ATOM 718 C C . MET A 1 91 ? -10.758 12.234 9.172 1 94.88 91 MET A C 1
ATOM 720 O O . MET A 1 91 ? -10.32 11.117 9.422 1 94.88 91 MET A O 1
ATOM 724 N N . ILE A 1 92 ? -11.039 13.141 10.086 1 92.81 92 ILE A N 1
ATOM 725 C CA . ILE A 1 92 ? -11.078 12.766 11.5 1 92.81 92 ILE A CA 1
ATOM 726 C C . ILE A 1 92 ? -12.367 12 11.789 1 92.81 92 ILE A C 1
ATOM 728 O O . ILE A 1 92 ? -13.461 12.484 11.516 1 92.81 92 ILE A O 1
ATOM 732 N N . ALA A 1 93 ? -12.203 10.703 12.195 1 85.56 93 ALA A N 1
ATOM 733 C CA . ALA A 1 93 ? -13.367 9.867 12.516 1 85.56 93 ALA A CA 1
ATOM 734 C C . ALA A 1 93 ? -13.852 10.117 13.938 1 85.56 93 ALA A C 1
ATOM 736 O O . ALA A 1 93 ? -13.148 9.812 14.906 1 85.56 93 ALA A O 1
ATOM 737 N N . GLN A 1 94 ? -14.57 11.102 14.203 1 72.12 94 GLN A N 1
ATOM 738 C CA . GLN A 1 94 ? -15.086 11.438 15.523 1 72.12 94 GLN A CA 1
ATOM 739 C C . GLN A 1 94 ? -15.914 10.289 16.109 1 72.12 94 GLN A C 1
ATOM 741 O O . GLN A 1 94 ? -16.562 9.555 15.359 1 72.12 94 GLN A O 1
ATOM 746 N N . ASN A 1 95 ? -15.391 9.5 17.219 1 56.56 95 ASN A N 1
ATOM 747 C CA . ASN A 1 95 ? -16.297 8.664 18 1 56.56 95 ASN A CA 1
ATOM 748 C C . ASN A 1 95 ? -17.641 9.352 18.219 1 56.56 95 ASN A C 1
ATOM 750 O O . ASN A 1 95 ? -17.688 10.5 18.656 1 56.56 95 ASN A O 1
ATOM 754 N N . THR A 1 96 ? -18.5 9.211 17.234 1 43.25 96 THR A N 1
ATOM 755 C CA . THR A 1 96 ? -19.75 9.617 17.844 1 43.25 96 THR A CA 1
ATOM 756 C C . THR A 1 96 ? -20.062 8.766 19.078 1 43.25 96 THR A C 1
ATOM 758 O O . THR A 1 96 ? -19.719 7.578 19.109 1 43.25 96 THR A O 1
ATOM 761 N N . GLN B 1 1 ? -10.117 -0.369 20.016 1 55.84 1 GLN B N 1
ATOM 762 C CA . GLN B 1 1 ? -10.555 0.547 18.953 1 55.84 1 GLN B CA 1
ATOM 763 C C . GLN B 1 1 ? -10.32 -0.053 17.578 1 55.84 1 GLN B C 1
ATOM 765 O O . GLN B 1 1 ? -9.328 -0.75 17.359 1 55.84 1 GLN B O 1
ATOM 770 N N . ARG B 1 2 ? -11.352 -0.05 16.719 1 71.44 2 ARG B N 1
ATOM 771 C CA . ARG B 1 2 ? -11.328 -0.873 15.523 1 71.44 2 ARG B CA 1
ATOM 772 C C . ARG B 1 2 ? -10.5 -0.213 14.422 1 71.44 2 ARG B C 1
ATOM 774 O O . ARG B 1 2 ? -10.68 0.973 14.133 1 71.44 2 ARG B O 1
ATOM 781 N N . CYS B 1 3 ? -9.258 -0.679 14.023 1 87.38 3 CYS B N 1
ATOM 782 C CA . CYS B 1 3 ? -8.414 -0.228 12.922 1 87.38 3 CYS B CA 1
ATOM 783 C C . CYS B 1 3 ? -8.75 -0.976 11.641 1 87.38 3 CYS B C 1
ATOM 785 O O . CYS B 1 3 ? -9.414 -2.012 11.68 1 87.38 3 CYS B O 1
ATOM 787 N N . LEU B 1 4 ? -8.625 -0.202 10.539 1 92.06 4 LEU B N 1
ATOM 788 C CA . LEU B 1 4 ? -8.805 -0.789 9.219 1 92.06 4 LEU B CA 1
ATOM 789 C C . LEU B 1 4 ? -7.57 -0.565 8.352 1 92.06 4 LEU B C 1
ATOM 791 O O . LEU B 1 4 ? -6.992 0.525 8.352 1 92.06 4 LEU B O 1
ATOM 795 N N . ASN B 1 5 ? -7.152 -1.586 7.789 1 94.56 5 ASN B N 1
ATOM 796 C CA . ASN B 1 5 ? -6.098 -1.604 6.785 1 94.56 5 ASN B CA 1
ATOM 797 C C . ASN B 1 5 ? -6.469 -2.486 5.594 1 94.56 5 ASN B C 1
ATOM 799 O O . ASN B 1 5 ? -6.277 -3.703 5.637 1 94.56 5 ASN B O 1
ATOM 803 N N . ARG B 1 6 ? -7.004 -1.783 4.477 1 95.31 6 ARG B N 1
ATOM 804 C CA . ARG B 1 6 ? -7.508 -2.559 3.348 1 95.31 6 ARG B CA 1
ATOM 805 C C . ARG B 1 6 ? -7 -1.992 2.025 1 95.31 6 ARG B C 1
ATOM 807 O O . ARG B 1 6 ? -7.074 -0.784 1.793 1 95.31 6 ARG B O 1
ATOM 814 N N . VAL B 1 7 ? -6.504 -2.84 1.235 1 95.56 7 VAL B N 1
ATOM 815 C CA . VAL B 1 7 ? -6.098 -2.504 -0.126 1 95.56 7 VAL B CA 1
ATOM 816 C C . VAL B 1 7 ? -6.922 -3.316 -1.125 1 95.56 7 VAL B C 1
ATOM 818 O O . VAL B 1 7 ? -7.09 -4.527 -0.96 1 95.56 7 VAL B O 1
ATOM 821 N N . THR B 1 8 ? -7.469 -2.648 -2.123 1 96.62 8 THR B N 1
ATOM 822 C CA . THR B 1 8 ? -8.203 -3.295 -3.207 1 96.62 8 THR B CA 1
ATOM 823 C C . THR B 1 8 ? -7.633 -2.885 -4.562 1 96.62 8 THR B C 1
ATOM 825 O O . THR B 1 8 ?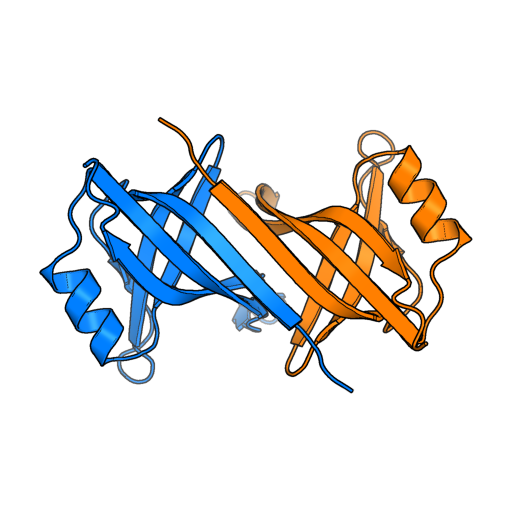 -7.582 -1.696 -4.887 1 96.62 8 THR B O 1
ATOM 828 N N . LEU B 1 9 ? -7.289 -3.887 -5.312 1 94.88 9 LEU B N 1
ATOM 829 C CA . LEU B 1 9 ? -6.723 -3.641 -6.637 1 94.88 9 LEU B CA 1
ATOM 830 C C . LEU B 1 9 ? -7.465 -4.441 -7.699 1 94.88 9 LEU B C 1
ATOM 832 O O . LEU B 1 9 ? -7.844 -5.59 -7.469 1 94.88 9 LEU B O 1
ATOM 836 N N . ILE B 1 10 ? -7.68 -3.811 -8.781 1 94.25 10 ILE B N 1
ATOM 837 C CA . ILE B 1 10 ? -8.109 -4.484 -10 1 94.25 10 ILE B CA 1
ATOM 838 C C . ILE B 1 10 ? -7.195 -4.086 -11.156 1 94.25 10 ILE B C 1
ATOM 840 O O . ILE B 1 10 ? -6.98 -2.896 -11.406 1 94.25 10 ILE B O 1
ATOM 844 N N . GLY B 1 11 ? -6.66 -5.004 -11.719 1 93.5 11 GLY B N 1
ATOM 845 C CA . GLY B 1 11 ? -5.762 -4.793 -12.844 1 93.5 11 GLY B CA 1
ATOM 846 C C . GLY B 1 11 ? -5.457 -6.066 -13.609 1 93.5 11 GLY B C 1
ATOM 847 O O . GLY B 1 11 ? -6.129 -7.086 -13.422 1 93.5 11 GLY B O 1
ATOM 848 N N . ARG B 1 12 ? -4.535 -5.941 -14.531 1 91.88 12 ARG B N 1
ATOM 849 C CA . ARG B 1 12 ? -4.148 -7.086 -15.352 1 91.88 12 ARG B CA 1
ATOM 850 C C . ARG B 1 12 ? -2.82 -7.672 -14.891 1 91.88 12 ARG B C 1
ATOM 852 O O . ARG B 1 12 ? -1.883 -6.93 -14.586 1 91.88 12 ARG B O 1
ATOM 859 N N . GLY B 1 13 ? -2.859 -8.961 -14.789 1 90.19 13 GLY B N 1
ATOM 860 C CA . GLY B 1 13 ? -1.595 -9.617 -14.508 1 90.19 13 GLY B CA 1
ATOM 861 C C . GLY B 1 13 ? -0.557 -9.414 -15.594 1 90.19 13 GLY B C 1
ATOM 862 O O . GLY B 1 13 ? -0.834 -9.633 -16.781 1 90.19 13 GLY B O 1
ATOM 863 N N . GLY B 1 14 ? 0.56 -8.789 -15.312 1 83.06 14 GLY B N 1
ATOM 864 C CA . GLY B 1 14 ? 1.592 -8.453 -16.281 1 83.06 14 GLY B CA 1
ATOM 865 C C . GLY B 1 14 ? 2.471 -9.633 -16.641 1 83.06 14 GLY B C 1
ATOM 866 O O . GLY B 1 14 ? 2.938 -9.734 -17.781 1 83.06 14 GLY B O 1
ATOM 867 N N . ARG B 1 15 ? 2.967 -10.359 -15.727 1 84.38 15 ARG B N 1
ATOM 868 C CA . ARG B 1 15 ? 3.816 -11.531 -15.906 1 84.38 15 ARG B CA 1
ATOM 869 C C . ARG B 1 15 ? 3.387 -12.672 -14.992 1 84.38 15 ARG B C 1
ATOM 871 O O . ARG B 1 15 ? 2.451 -12.523 -14.203 1 84.38 15 ARG B O 1
ATOM 878 N N . GLU B 1 16 ? 4.043 -13.789 -15.227 1 87.31 16 GLU B N 1
ATOM 879 C CA . GLU B 1 16 ? 3.781 -14.914 -14.336 1 87.31 16 GLU B CA 1
ATOM 880 C C . GLU B 1 16 ? 4.219 -14.602 -12.906 1 87.31 16 GLU B C 1
ATOM 882 O O . GLU B 1 16 ? 5.199 -13.883 -12.695 1 87.31 16 GLU B O 1
ATOM 887 N N . PRO B 1 17 ? 3.441 -15.109 -11.992 1 91.69 17 PRO B N 1
ATOM 888 C CA . PRO B 1 17 ? 3.871 -14.93 -10.609 1 91.69 17 PRO B CA 1
ATOM 889 C C . PRO B 1 17 ? 5.297 -15.414 -10.359 1 91.69 17 PRO B C 1
ATOM 891 O O . PRO B 1 17 ? 5.738 -16.375 -10.984 1 91.69 17 PRO B O 1
ATOM 894 N N . GLU B 1 18 ? 5.941 -14.719 -9.477 1 90.75 18 GLU B N 1
ATOM 895 C CA . GLU B 1 18 ? 7.336 -15.031 -9.172 1 90.75 18 GLU B CA 1
ATOM 896 C C . GLU B 1 18 ? 7.492 -15.516 -7.734 1 90.75 18 GLU B C 1
ATOM 898 O O . GLU B 1 18 ? 6.945 -14.914 -6.809 1 90.75 18 GLU B O 1
ATOM 903 N N . ASN B 1 19 ? 8.32 -16.547 -7.621 1 90.88 19 ASN B N 1
ATOM 904 C CA . ASN B 1 19 ? 8.617 -17.047 -6.277 1 90.88 19 ASN B CA 1
ATOM 905 C C . ASN B 1 19 ? 9.703 -16.203 -5.605 1 90.88 19 ASN B C 1
ATOM 907 O O . ASN B 1 19 ? 10.742 -15.93 -6.215 1 90.88 19 ASN B O 1
ATOM 911 N N . TRP B 1 20 ? 9.273 -15.742 -4.535 1 88.25 20 TRP B N 1
ATOM 912 C CA . TRP B 1 20 ? 10.203 -14.953 -3.734 1 88.25 20 TRP B CA 1
ATOM 913 C C . TRP B 1 20 ? 10.32 -15.523 -2.324 1 88.25 20 TRP B C 1
ATOM 915 O O . TRP B 1 20 ? 9.773 -16.594 -2.029 1 88.25 20 TRP B O 1
ATOM 925 N N . GLY B 1 21 ? 11.117 -14.828 -1.446 1 85.38 21 GLY B N 1
ATOM 926 C CA . GLY B 1 21 ? 11.266 -15.242 -0.06 1 85.38 21 GLY B CA 1
ATOM 927 C C . GLY B 1 21 ? 12.242 -16.391 0.119 1 85.38 21 GLY B C 1
ATOM 928 O O . GLY B 1 21 ? 12.836 -16.859 -0.852 1 85.38 21 GLY B O 1
ATOM 929 N N . SER B 1 22 ? 12.438 -16.75 1.388 1 88.25 22 SER B N 1
ATOM 930 C CA . SER B 1 22 ? 13.312 -17.859 1.723 1 88.25 22 SER B CA 1
ATOM 931 C C . SER B 1 22 ? 12.539 -19.172 1.775 1 88.25 22 SER B C 1
ATOM 933 O O . SER B 1 22 ? 11.305 -19.188 1.676 1 88.25 22 SER B O 1
ATOM 935 N N . SER B 1 23 ? 13.352 -20.281 1.813 1 90.19 23 SER B N 1
ATOM 936 C CA . SER B 1 23 ? 12.719 -21.594 1.954 1 90.19 23 SER B CA 1
ATOM 937 C C . SER B 1 23 ? 11.844 -21.65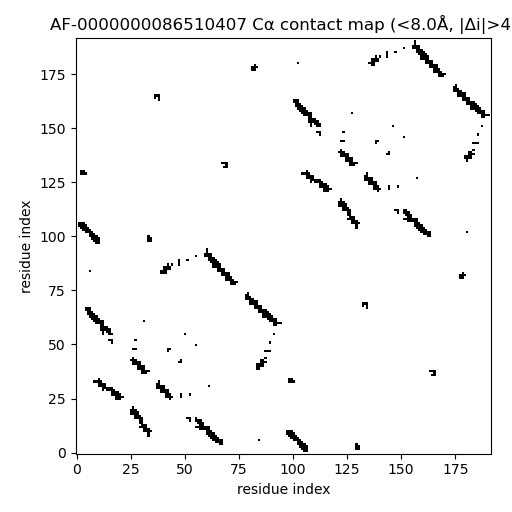6 3.205 1 90.19 23 SER B C 1
ATOM 939 O O . SER B 1 23 ? 10.797 -22.297 3.205 1 90.19 23 SER B O 1
ATOM 941 N N . GLU B 1 24 ? 12.227 -20.906 4.277 1 91 24 GLU B N 1
ATOM 942 C CA . GLU B 1 24 ? 11.492 -20.906 5.539 1 91 24 GLU B CA 1
ATOM 943 C C . GLU B 1 24 ? 10.258 -20.016 5.457 1 91 24 GLU B C 1
ATOM 945 O O . GLU B 1 24 ? 9.227 -20.312 6.074 1 91 24 GLU B O 1
ATOM 950 N N . HIS B 1 25 ? 10.359 -18.906 4.715 1 89.12 25 HIS B N 1
ATOM 951 C CA . HIS B 1 25 ? 9.266 -17.953 4.57 1 89.12 25 HIS B CA 1
ATOM 952 C C . HIS B 1 25 ? 8.992 -17.641 3.104 1 89.12 25 HIS B C 1
ATOM 954 O O . HIS B 1 25 ? 9.266 -16.531 2.641 1 89.12 25 HIS B O 1
ATOM 960 N N . PRO B 1 26 ? 8.438 -18.688 2.459 1 92.69 26 PRO B N 1
ATOM 961 C CA . PRO B 1 26 ? 8.188 -18.5 1.028 1 92.69 26 PRO B CA 1
ATOM 962 C C . PRO B 1 26 ? 7.059 -17.5 0.755 1 92.69 26 PRO B C 1
ATOM 964 O O . PRO B 1 26 ? 6.133 -17.375 1.562 1 92.69 26 PRO B O 1
ATOM 967 N N . CYS B 1 27 ? 7.172 -16.781 -0.345 1 93.88 27 CYS B N 1
ATOM 968 C CA . CYS B 1 27 ? 6.145 -15.859 -0.811 1 93.88 27 CYS B CA 1
ATOM 969 C C . CYS B 1 27 ? 6.078 -15.836 -2.332 1 93.88 27 CYS B C 1
ATOM 971 O O . CYS B 1 27 ? 7.035 -16.219 -3.004 1 93.88 27 CYS B O 1
ATOM 973 N N . VAL B 1 28 ? 4.949 -15.547 -2.826 1 94.94 28 VAL B N 1
ATOM 974 C CA . VAL B 1 28 ? 4.766 -15.375 -4.266 1 94.94 28 VAL B CA 1
ATOM 975 C C . VAL B 1 28 ? 4.371 -13.938 -4.57 1 94.94 28 VAL B C 1
ATOM 977 O O . VAL B 1 28 ? 3.514 -13.359 -3.893 1 94.94 28 VAL B O 1
ATOM 980 N N . ILE B 1 29 ? 5.07 -13.344 -5.512 1 93.88 29 ILE B N 1
ATOM 981 C CA . ILE B 1 29 ? 4.754 -11.984 -5.93 1 93.88 29 ILE B CA 1
ATOM 982 C C . ILE B 1 29 ? 3.91 -12.016 -7.203 1 93.88 29 ILE B C 1
ATOM 984 O O . ILE B 1 29 ? 4.27 -12.688 -8.172 1 93.88 29 ILE B O 1
ATOM 988 N N . VAL B 1 30 ? 2.842 -11.32 -7.176 1 93.75 30 VAL B N 1
ATOM 989 C CA . VAL B 1 30 ? 1.964 -11.195 -8.336 1 93.75 30 VAL B CA 1
ATOM 990 C C . VAL B 1 30 ? 2.025 -9.766 -8.875 1 93.75 30 VAL B C 1
ATOM 992 O O . VAL B 1 30 ? 1.54 -8.828 -8.234 1 93.75 30 VAL B O 1
ATOM 995 N N . PRO B 1 31 ? 2.656 -9.602 -10.008 1 91.69 31 PRO B N 1
ATOM 996 C CA . PRO B 1 31 ? 2.664 -8.273 -10.617 1 91.69 31 PRO B CA 1
ATOM 997 C C . PRO B 1 31 ? 1.314 -7.891 -11.227 1 91.69 31 PRO B C 1
ATOM 999 O O . PRO B 1 31 ? 0.705 -8.695 -11.938 1 91.69 31 PRO B O 1
ATOM 1002 N N . LEU B 1 32 ? 0.897 -6.695 -10.961 1 92.06 32 LEU B N 1
ATOM 1003 C CA . LEU B 1 32 ? -0.39 -6.195 -11.43 1 92.06 32 LEU B CA 1
ATOM 1004 C C . LEU B 1 32 ? -0.233 -4.828 -12.086 1 92.06 32 LEU B C 1
ATOM 1006 O O . LEU B 1 32 ? 0.316 -3.904 -11.484 1 92.06 32 LEU B O 1
ATOM 1010 N N . ALA B 1 33 ? -0.633 -4.84 -13.336 1 90.44 33 ALA B N 1
ATOM 1011 C CA . ALA B 1 33 ? -0.663 -3.555 -14.023 1 90.44 33 ALA B CA 1
ATOM 1012 C C . ALA B 1 33 ? -1.922 -2.77 -13.672 1 90.44 33 ALA B C 1
ATOM 1014 O O . ALA B 1 33 ? -3.037 -3.201 -13.977 1 90.44 33 ALA B O 1
ATOM 1015 N N . THR B 1 34 ? -1.66 -1.746 -12.977 1 86.62 34 THR B N 1
ATOM 1016 C CA . THR B 1 34 ? -2.756 -0.821 -12.703 1 86.62 34 THR B CA 1
ATOM 1017 C C . THR B 1 34 ? -2.564 0.484 -13.477 1 86.62 34 THR B C 1
ATOM 1019 O O . THR B 1 34 ? -1.598 0.631 -14.227 1 86.62 34 THR B O 1
ATOM 1022 N N . ASN B 1 35 ? -3.475 1.376 -13.641 1 73.44 35 ASN B N 1
ATOM 1023 C CA . ASN B 1 35 ? -3.5 2.564 -14.484 1 73.44 35 ASN B CA 1
ATOM 1024 C C . ASN B 1 35 ? -2.105 3.16 -14.656 1 73.44 35 ASN B C 1
ATOM 1026 O O . ASN B 1 35 ? -1.667 3.41 -15.781 1 73.44 35 ASN B O 1
ATOM 1030 N N . THR B 1 36 ? -1.406 3.449 -13.695 1 66.69 36 THR B N 1
ATOM 1031 C CA . THR B 1 36 ? -0.164 4.191 -13.875 1 66.69 36 THR B CA 1
ATOM 1032 C C . THR B 1 36 ? 1.008 3.455 -13.242 1 66.69 36 THR B C 1
ATOM 1034 O O . THR B 1 36 ? 2.166 3.832 -13.43 1 66.69 36 THR B O 1
ATOM 1037 N N . ASP B 1 37 ? 0.668 2.26 -12.711 1 76.94 37 ASP B N 1
ATOM 1038 C CA . ASP B 1 37 ? 1.768 1.699 -11.93 1 76.94 37 ASP B CA 1
ATOM 1039 C C . ASP B 1 37 ? 1.782 0.175 -12.016 1 76.94 37 ASP B C 1
ATOM 1041 O O . ASP B 1 37 ? 0.776 -0.441 -12.375 1 76.94 37 ASP B O 1
ATOM 1045 N N . TRP B 1 38 ? 3.021 -0.321 -11.844 1 83.56 38 TRP B N 1
ATOM 1046 C CA . TRP B 1 38 ? 3.207 -1.758 -11.664 1 83.56 38 TRP B CA 1
ATOM 1047 C C . TRP B 1 38 ? 3.256 -2.121 -10.188 1 83.56 38 TRP B C 1
ATOM 1049 O O . TRP B 1 38 ? 4.238 -1.83 -9.5 1 83.56 38 TRP B O 1
ATOM 1059 N N . GLN B 1 39 ? 2.105 -2.746 -9.797 1 87.38 39 GLN B N 1
ATOM 1060 C CA . GLN B 1 39 ? 1.982 -3.104 -8.391 1 87.38 39 GLN B 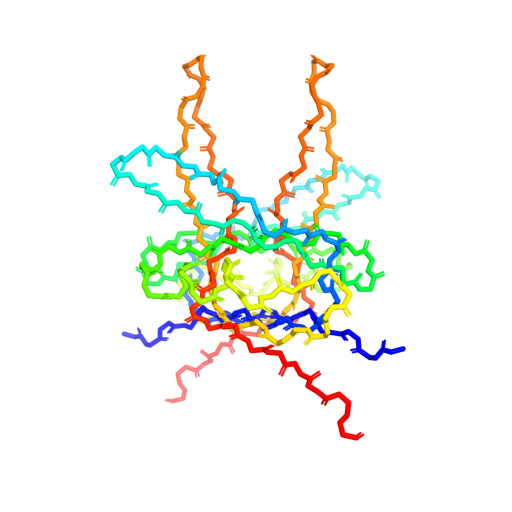CA 1
ATOM 1061 C C . GLN B 1 39 ? 2.469 -4.527 -8.141 1 87.38 39 GLN B C 1
ATOM 1063 O O . GLN B 1 39 ? 2.234 -5.422 -8.953 1 87.38 39 GLN B O 1
ATOM 1068 N N . LYS B 1 40 ? 3.207 -4.629 -6.961 1 88.38 40 LYS B N 1
ATOM 1069 C CA . LYS B 1 40 ? 3.637 -5.957 -6.535 1 88.38 40 LYS B CA 1
ATOM 1070 C C . LYS B 1 40 ? 2.855 -6.422 -5.309 1 88.38 40 LYS B C 1
ATOM 1072 O O . LYS B 1 40 ? 2.936 -5.805 -4.242 1 88.38 40 LYS B O 1
ATOM 1077 N N . SER B 1 41 ? 2.059 -7.422 -5.5 1 92.62 41 SER B N 1
ATOM 1078 C CA . SER B 1 41 ? 1.306 -8 -4.391 1 92.62 41 SER B CA 1
ATOM 1079 C C . SER B 1 41 ? 1.963 -9.281 -3.885 1 92.62 41 SER B C 1
ATOM 1081 O O . SER B 1 41 ? 2.174 -10.219 -4.652 1 92.62 41 SER B O 1
ATOM 1083 N N . GLY B 1 42 ? 2.312 -9.273 -2.629 1 94.25 42 GLY B N 1
ATOM 1084 C CA . GLY B 1 42 ? 2.885 -10.461 -2.025 1 94.25 42 GLY B CA 1
ATOM 1085 C C . GLY B 1 42 ? 1.839 -11.422 -1.483 1 94.25 42 GLY B C 1
ATOM 1086 O O . GLY B 1 42 ? 0.889 -10.992 -0.821 1 94.25 42 GLY B O 1
ATOM 1087 N N . VAL B 1 43 ? 2.012 -12.656 -1.804 1 96.38 43 VAL B N 1
ATOM 1088 C CA . VAL B 1 43 ? 1.138 -13.711 -1.298 1 96.38 43 VAL B CA 1
ATOM 1089 C C . VAL B 1 43 ? 1.918 -14.625 -0.352 1 96.38 43 VAL B C 1
ATOM 1091 O O . VAL B 1 43 ? 2.885 -15.266 -0.761 1 96.38 43 VAL B O 1
ATOM 1094 N N . PHE B 1 44 ? 1.392 -14.727 0.876 1 94.69 44 PHE B N 1
ATOM 1095 C CA . PHE B 1 44 ? 2.152 -15.453 1.881 1 94.69 44 PHE B CA 1
ATOM 1096 C C . PHE B 1 44 ? 1.407 -16.719 2.314 1 94.69 44 PHE B C 1
ATOM 1098 O O . PHE B 1 44 ? 2.023 -17.688 2.762 1 94.69 44 PHE B O 1
ATOM 1105 N N . ARG B 1 45 ? 0.147 -16.703 2.178 1 95.56 45 ARG B N 1
ATOM 1106 C CA . ARG B 1 45 ? -0.625 -17.859 2.582 1 95.56 45 ARG B CA 1
ATOM 1107 C C . ARG B 1 45 ? -0.366 -19.047 1.648 1 95.56 45 ARG B C 1
ATOM 1109 O O . ARG B 1 45 ? -0.545 -18.938 0.434 1 95.56 45 ARG B O 1
ATOM 1116 N N . PRO B 1 46 ? 0.018 -20.172 2.217 1 95.38 46 PRO B N 1
ATOM 1117 C CA . PRO B 1 46 ? 0.441 -21.297 1.383 1 95.38 46 PRO B CA 1
ATOM 1118 C C . PRO B 1 46 ? -0.61 -21.688 0.348 1 95.38 46 PRO B C 1
ATOM 1120 O O . PRO B 1 46 ? -0.289 -21.859 -0.831 1 95.38 46 PRO B O 1
ATOM 1123 N N . ARG B 1 47 ? -1.854 -21.844 0.725 1 96.31 47 ARG B N 1
ATOM 1124 C CA . ARG B 1 47 ? -2.9 -22.25 -0.202 1 96.31 47 ARG B CA 1
ATOM 1125 C C . ARG B 1 47 ? -3.078 -21.234 -1.324 1 96.31 47 ARG B C 1
ATOM 1127 O O . ARG B 1 47 ? -3.236 -21.609 -2.488 1 96.31 47 ARG B O 1
ATOM 1134 N N . LEU B 1 48 ? -3.049 -20.078 -0.964 1 96.81 48 LEU B N 1
ATOM 1135 C CA . LEU B 1 48 ? -3.217 -19.031 -1.963 1 96.81 48 LEU B CA 1
ATOM 1136 C C . LEU B 1 48 ? -2.01 -18.969 -2.893 1 96.81 48 LEU B C 1
ATOM 1138 O O . LEU B 1 48 ? -2.158 -18.734 -4.094 1 96.81 48 LEU B O 1
ATOM 1142 N N . ARG B 1 49 ? -0.854 -19.125 -2.27 1 95.56 49 ARG B N 1
ATOM 1143 C CA . ARG B 1 49 ? 0.348 -19.156 -3.096 1 95.56 49 ARG B CA 1
ATOM 1144 C C . ARG B 1 49 ? 0.242 -20.234 -4.18 1 95.56 49 ARG B C 1
ATOM 1146 O O . ARG B 1 49 ? 0.558 -19.969 -5.344 1 95.56 49 ARG B O 1
ATOM 1153 N N . ASP B 1 50 ? -0.209 -21.391 -3.793 1 94.5 50 ASP B N 1
ATOM 1154 C CA . ASP B 1 50 ? -0.343 -22.5 -4.727 1 94.5 50 ASP B CA 1
ATOM 1155 C C . ASP B 1 50 ? -1.363 -22.188 -5.816 1 94.5 50 ASP B C 1
ATOM 1157 O O . ASP B 1 50 ? -1.125 -22.453 -6.996 1 94.5 50 ASP B O 1
ATOM 1161 N N . ASN B 1 51 ? -2.445 -21.625 -5.43 1 94.88 51 ASN B N 1
ATOM 1162 C CA . ASN B 1 51 ? -3.502 -21.281 -6.375 1 94.88 51 ASN B CA 1
ATOM 1163 C C . ASN B 1 51 ? -3.021 -20.266 -7.398 1 94.88 51 ASN B C 1
ATOM 1165 O O . ASN B 1 51 ? -3.279 -20.406 -8.594 1 94.88 51 ASN B O 1
ATOM 1169 N N . VAL B 1 52 ? -2.381 -19.266 -6.926 1 94.38 52 VAL B N 1
ATOM 1170 C CA . VAL B 1 52 ? -1.896 -18.188 -7.789 1 94.38 52 VAL B CA 1
ATOM 1171 C C . VAL B 1 52 ? -0.87 -18.75 -8.773 1 94.38 52 VAL B C 1
ATOM 1173 O O . VAL B 1 52 ? -0.924 -18.453 -9.969 1 94.38 52 VAL B O 1
ATOM 1176 N N . ALA B 1 53 ? 0.016 -19.547 -8.25 1 91.12 53 ALA B N 1
ATOM 1177 C CA . ALA B 1 53 ? 1.069 -20.125 -9.086 1 91.12 53 ALA B CA 1
ATOM 1178 C C . ALA B 1 53 ? 0.484 -21.047 -10.148 1 91.12 53 ALA B C 1
ATOM 1180 O O . ALA B 1 53 ? 0.986 -21.109 -11.273 1 91.12 53 ALA B O 1
ATOM 1181 N N . ALA B 1 54 ? -0.626 -21.656 -9.875 1 92.31 54 ALA B N 1
ATOM 1182 C CA . ALA B 1 54 ? -1.189 -22.688 -10.75 1 92.31 54 ALA B CA 1
ATOM 1183 C C . ALA B 1 54 ? -2.193 -22.078 -11.727 1 92.31 54 ALA B C 1
ATOM 1185 O O . ALA B 1 54 ? -2.365 -22.578 -12.844 1 92.31 54 ALA B O 1
ATOM 1186 N N . ARG B 1 55 ? -2.803 -20.953 -11.375 1 92.56 55 ARG B N 1
ATOM 1187 C CA . ARG B 1 55 ? -4 -20.578 -12.117 1 92.56 55 ARG B CA 1
ATOM 1188 C C . ARG B 1 55 ? -3.826 -19.203 -12.773 1 92.56 55 ARG B C 1
ATOM 1190 O O . ARG B 1 55 ? -4.488 -18.906 -13.766 1 92.56 55 ARG B O 1
ATOM 1197 N N . ILE B 1 56 ? -3.07 -18.406 -12.211 1 91.88 56 ILE B N 1
ATOM 1198 C CA . ILE B 1 56 ? -2.977 -17.031 -12.727 1 91.88 56 ILE B CA 1
ATOM 1199 C C . ILE B 1 56 ? -2.014 -17 -13.906 1 91.88 56 ILE B C 1
ATOM 1201 O O . ILE B 1 56 ? -0.892 -17.5 -13.82 1 91.88 56 ILE B O 1
ATOM 1205 N N . LEU B 1 57 ? -2.5 -16.422 -14.938 1 89.44 57 LEU B N 1
ATOM 1206 C CA . LEU B 1 57 ? -1.711 -16.297 -16.156 1 89.44 57 LEU B CA 1
ATOM 1207 C C . LEU B 1 57 ? -1.52 -14.836 -16.531 1 89.44 57 LEU B C 1
ATOM 1209 O O . LEU B 1 57 ? -2.275 -13.969 -16.078 1 89.44 57 LEU B O 1
ATOM 1213 N N . LYS B 1 58 ? -0.518 -14.672 -17.328 1 89.38 58 LYS B N 1
ATOM 1214 C CA . LYS B 1 58 ? -0.312 -13.336 -17.875 1 89.38 58 LYS B CA 1
ATOM 1215 C C . LYS B 1 58 ? -1.553 -12.844 -18.609 1 89.38 58 LYS B C 1
ATOM 1217 O O . LYS B 1 58 ? -2.152 -13.586 -19.391 1 89.38 58 LYS B O 1
ATOM 1222 N N . GLY B 1 59 ? -1.918 -11.57 -18.297 1 89.06 59 GLY B N 1
ATOM 1223 C CA . GLY B 1 59 ? -3.037 -10.977 -19.016 1 89.06 59 GLY B CA 1
ATOM 1224 C C . GLY B 1 59 ? -4.359 -11.133 -18.297 1 89.06 59 GLY B C 1
ATOM 1225 O O . GLY B 1 59 ? -5.344 -10.477 -18.625 1 89.06 59 GLY B O 1
ATOM 1226 N N . ASP B 1 60 ? -4.398 -11.977 -17.344 1 91.5 60 ASP B N 1
ATOM 1227 C CA . ASP B 1 60 ? -5.629 -12.141 -16.578 1 91.5 60 ASP B CA 1
ATOM 1228 C C . ASP B 1 60 ? -6.031 -10.844 -15.891 1 91.5 60 ASP B C 1
ATOM 1230 O O . ASP B 1 60 ? -5.176 -10.117 -15.383 1 91.5 60 ASP B O 1
ATOM 1234 N N . ARG B 1 61 ? -7.359 -10.578 -15.938 1 93.5 61 ARG B N 1
ATOM 1235 C CA . ARG B 1 61 ? -7.871 -9.516 -15.07 1 93.5 61 ARG B CA 1
ATOM 1236 C C . ARG B 1 61 ? -8.031 -10.016 -13.633 1 93.5 61 ARG B C 1
ATOM 1238 O O . ARG B 1 61 ? -8.727 -11 -13.391 1 93.5 61 ARG B O 1
ATOM 1245 N N . LEU B 1 62 ? -7.371 -9.289 -12.711 1 94.69 62 LEU B N 1
ATOM 1246 C CA . LEU B 1 62 ? -7.332 -9.789 -11.336 1 94.69 62 LEU B CA 1
ATOM 1247 C C . LEU B 1 62 ? -7.98 -8.797 -10.383 1 94.69 62 LEU B C 1
ATOM 1249 O O . LEU B 1 62 ? -7.809 -7.586 -10.523 1 94.69 62 LEU B O 1
ATOM 1253 N N . PHE B 1 63 ? -8.734 -9.305 -9.523 1 95.94 63 PHE B N 1
ATOM 1254 C CA . PHE B 1 63 ? -9.164 -8.617 -8.312 1 95.94 63 PHE B CA 1
ATOM 1255 C C . PHE B 1 63 ? -8.297 -9.031 -7.125 1 95.94 63 PHE B C 1
ATOM 1257 O O . PHE B 1 63 ? -8.195 -10.219 -6.809 1 95.94 63 PHE B O 1
ATOM 1264 N N . VAL B 1 64 ? -7.625 -8.141 -6.434 1 96.38 64 VAL B N 1
ATOM 1265 C CA . VAL B 1 64 ? -6.738 -8.422 -5.309 1 96.38 64 VAL B CA 1
ATOM 1266 C C . VAL B 1 64 ? -7.176 -7.617 -4.09 1 96.38 64 VAL B C 1
ATOM 1268 O O . VAL B 1 64 ? -7.379 -6.402 -4.18 1 96.38 64 VAL B O 1
ATOM 1271 N N . GLU B 1 65 ? -7.398 -8.281 -2.986 1 97.62 65 GLU B N 1
ATOM 1272 C CA . GLU B 1 65 ? -7.664 -7.664 -1.692 1 97.62 65 GLU B CA 1
ATOM 1273 C C . GLU B 1 65 ? -6.598 -8.031 -0.668 1 97.62 65 GLU B C 1
ATOM 1275 O O . GLU B 1 65 ? -6.164 -9.188 -0.605 1 97.62 65 GLU B O 1
ATOM 1280 N N . GLY B 1 66 ? -6.25 -7.023 0.113 1 96.69 66 GLY B N 1
ATOM 1281 C CA . GLY B 1 66 ? -5.234 -7.285 1.119 1 96.69 66 GLY B CA 1
ATOM 1282 C C . GLY B 1 66 ? -4.996 -6.109 2.045 1 96.69 66 GLY B C 1
ATOM 1283 O O . GLY B 1 66 ? -5.926 -5.375 2.381 1 96.69 66 GLY B O 1
ATOM 1284 N N . SER B 1 67 ? -3.744 -6.047 2.492 1 93.38 67 SER B N 1
ATOM 1285 C CA . SER B 1 67 ? -3.373 -5.023 3.461 1 93.38 67 SER B CA 1
ATOM 1286 C C . SER B 1 67 ? -1.951 -4.523 3.221 1 93.38 67 SER B C 1
ATOM 1288 O O . SER B 1 67 ? -1.146 -5.207 2.588 1 93.38 67 SER B O 1
ATOM 1290 N N . LEU B 1 68 ? -1.741 -3.346 3.748 1 91 68 LEU B N 1
ATOM 1291 C CA . LEU B 1 68 ? -0.388 -2.801 3.725 1 91 68 LEU B CA 1
ATOM 1292 C C . LEU B 1 68 ? 0.417 -3.293 4.922 1 91 68 LEU B C 1
ATOM 1294 O O . LEU B 1 68 ? -0.1 -3.359 6.039 1 91 68 LEU B O 1
ATOM 1298 N N . SER B 1 69 ? 1.607 -3.607 4.551 1 86.75 69 SER B N 1
ATOM 1299 C CA . SER B 1 69 ? 2.486 -4.047 5.629 1 86.75 69 SER B CA 1
ATOM 1300 C C . SER B 1 69 ? 3.867 -3.412 5.512 1 86.75 69 SER B C 1
ATOM 1302 O O . SER B 1 69 ? 4.352 -3.168 4.402 1 86.75 69 SER B O 1
ATOM 1304 N N . TYR B 1 70 ? 4.41 -3.061 6.68 1 78.56 70 TYR B N 1
ATOM 1305 C CA . TYR B 1 70 ? 5.773 -2.545 6.727 1 78.56 70 TYR B CA 1
ATOM 1306 C C . TYR B 1 70 ? 6.75 -3.617 7.199 1 78.56 70 TYR B C 1
ATOM 1308 O O . TYR B 1 70 ? 6.605 -4.152 8.305 1 78.56 70 TYR B O 1
ATOM 1316 N N . VAL B 1 71 ? 7.441 -4.047 6.234 1 70.56 71 VAL B N 1
ATOM 1317 C CA . VAL B 1 71 ? 8.375 -5.121 6.555 1 70.56 71 VAL B CA 1
ATOM 1318 C C . VAL B 1 71 ? 9.797 -4.555 6.652 1 70.56 71 VAL B C 1
ATOM 1320 O O . VAL B 1 71 ? 10.297 -3.949 5.703 1 70.56 71 VAL B O 1
ATOM 1323 N N . LYS B 1 72 ? 10.367 -4.777 7.918 1 71.88 72 LYS B N 1
ATOM 1324 C CA . LYS B 1 72 ? 11.711 -4.277 8.18 1 71.88 72 LYS B CA 1
ATOM 1325 C C . LYS B 1 72 ? 12.766 -5.258 7.688 1 71.88 72 LYS B C 1
ATOM 1327 O O . LYS B 1 72 ? 12.617 -6.473 7.836 1 71.88 72 LYS B O 1
ATOM 1332 N N . TYR B 1 73 ? 13.734 -4.672 6.836 1 72.81 73 TYR B N 1
ATOM 1333 C CA . TYR B 1 73 ? 14.867 -5.523 6.504 1 72.81 73 TYR B CA 1
ATOM 1334 C C . TYR B 1 73 ? 16.172 -4.738 6.574 1 72.81 73 TYR B C 1
ATOM 1336 O O . TYR B 1 73 ? 16.188 -3.518 6.398 1 72.81 73 TYR B O 1
ATOM 1344 N N . THR B 1 74 ? 17.125 -5.418 7.168 1 74.81 74 THR B N 1
ATOM 1345 C CA . THR B 1 74 ? 18.422 -4.793 7.391 1 74.81 74 THR B CA 1
ATOM 1346 C C . THR B 1 74 ? 19.406 -5.203 6.305 1 74.81 74 THR B C 1
ATOM 1348 O O . THR B 1 74 ? 19.516 -6.387 5.965 1 74.81 74 THR B O 1
ATOM 1351 N N . ASP B 1 75 ? 19.797 -4.125 5.484 1 70.19 75 ASP B N 1
ATOM 1352 C CA . ASP B 1 75 ? 20.844 -4.359 4.492 1 70.19 75 ASP B CA 1
ATOM 1353 C C . ASP B 1 75 ? 22.094 -3.535 4.805 1 70.19 75 ASP B C 1
ATOM 1355 O O . ASP B 1 75 ? 22.031 -2.309 4.902 1 70.19 75 ASP B O 1
ATOM 1359 N N . GLN B 1 76 ? 23.25 -4.246 4.777 1 75.62 76 GLN B N 1
ATOM 1360 C CA . GLN B 1 76 ? 24.531 -3.602 5.039 1 75.62 76 GLN B CA 1
ATOM 1361 C C . GLN B 1 76 ? 24.438 -2.656 6.234 1 75.62 76 GLN B C 1
ATOM 1363 O O . GLN B 1 76 ? 24.859 -1.502 6.152 1 75.62 76 GLN B O 1
ATOM 1368 N N . ASP B 1 77 ? 23.75 -2.949 7.262 1 75.06 77 ASP B N 1
ATOM 1369 C CA . ASP B 1 77 ? 23.656 -2.262 8.547 1 75.06 77 ASP B CA 1
ATOM 1370 C C . ASP B 1 77 ? 22.656 -1.109 8.477 1 75.06 77 ASP B C 1
ATOM 1372 O O . ASP B 1 77 ? 22.609 -0.258 9.367 1 75.06 77 ASP B O 1
ATOM 1376 N N . LYS B 1 78 ? 22.172 -0.969 7.34 1 76.38 78 LYS B N 1
ATOM 1377 C CA . LYS B 1 78 ? 21.094 0.004 7.23 1 76.38 78 LYS B CA 1
ATOM 1378 C C . LYS B 1 78 ? 19.734 -0.684 7.266 1 76.38 78 LYS B C 1
ATOM 1380 O O . LYS B 1 78 ? 19.547 -1.743 6.664 1 76.38 78 LYS B O 1
ATOM 1385 N N . THR B 1 79 ? 18.828 -0.2 8.086 1 76.12 79 THR B N 1
ATOM 1386 C CA . THR B 1 79 ? 17.484 -0.765 8.242 1 76.12 79 THR B CA 1
ATOM 1387 C C . THR B 1 79 ? 16.484 -0.052 7.336 1 76.12 79 THR B C 1
ATOM 1389 O O . THR B 1 79 ? 16.438 1.18 7.305 1 76.12 79 THR B O 1
ATOM 1392 N N . PHE B 1 80 ? 15.969 -0.956 6.395 1 69.69 80 PHE B N 1
ATOM 1393 C CA . PHE B 1 80 ? 14.914 -0.444 5.531 1 69.69 80 PHE B CA 1
ATOM 1394 C C . PHE B 1 80 ? 13.562 -1.025 5.926 1 69.69 80 PHE B C 1
ATOM 1396 O O . PHE B 1 80 ? 13.477 -2.172 6.371 1 69.69 80 PHE B O 1
ATOM 1403 N N . THR B 1 81 ? 12.516 -0.077 5.934 1 73.94 81 THR B N 1
ATOM 1404 C CA . THR B 1 81 ? 11.164 -0.532 6.219 1 73.94 81 THR B CA 1
ATOM 1405 C C . THR B 1 81 ? 10.227 -0.199 5.059 1 73.94 81 THR B C 1
ATOM 1407 O O . THR B 1 81 ? 9.336 0.642 5.199 1 73.94 81 THR B O 1
ATOM 1410 N N . PRO B 1 82 ? 10.461 -0.953 4.031 1 73.31 82 PRO B N 1
ATOM 1411 C CA . PRO B 1 82 ? 9.578 -0.671 2.898 1 73.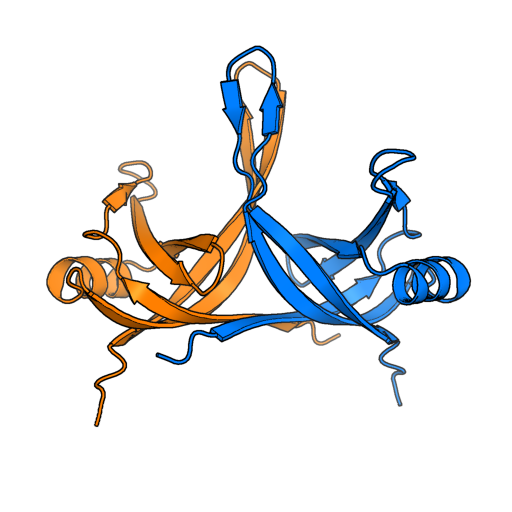31 82 PRO B CA 1
ATOM 1412 C C . PRO B 1 82 ? 8.133 -1.082 3.164 1 73.31 82 PRO B C 1
ATOM 1414 O O . PRO B 1 82 ? 7.879 -1.965 3.988 1 73.31 82 PRO B O 1
ATOM 1417 N N . VAL B 1 83 ? 7.242 -0.341 2.529 1 80.56 83 VAL B N 1
ATOM 1418 C CA . VAL B 1 83 ? 5.832 -0.723 2.537 1 80.56 83 VAL B CA 1
ATOM 1419 C C . VAL B 1 83 ? 5.598 -1.853 1.537 1 80.56 83 VAL B C 1
ATOM 1421 O O . VAL B 1 83 ? 6.203 -1.876 0.464 1 80.56 83 VAL B O 1
ATOM 1424 N N . SER B 1 84 ? 4.848 -2.816 2.051 1 84.94 84 SER B N 1
ATOM 1425 C CA . SER B 1 84 ? 4.496 -3.934 1.181 1 84.94 84 SER B CA 1
ATOM 1426 C C . SER B 1 84 ? 2.988 -4.168 1.168 1 84.94 84 SER B C 1
ATOM 1428 O O . SER B 1 84 ? 2.309 -3.93 2.168 1 84.94 84 SER B O 1
ATOM 1430 N N . MET B 1 85 ? 2.557 -4.566 -0.037 1 90.88 85 MET B N 1
ATOM 1431 C CA . MET B 1 85 ? 1.168 -4.992 -0.183 1 90.88 85 MET B CA 1
ATOM 1432 C C . MET B 1 85 ? 1.041 -6.5 -0.014 1 90.88 85 MET B C 1
ATOM 1434 O O . MET B 1 85 ? 1.627 -7.266 -0.781 1 90.88 85 MET B O 1
ATOM 1438 N N . ASN B 1 86 ? 0.342 -6.922 1.001 1 93.38 86 ASN B N 1
ATOM 1439 C CA . ASN B 1 86 ? 0.045 -8.328 1.246 1 93.38 86 ASN B CA 1
ATOM 1440 C C . ASN B 1 86 ? -1.326 -8.719 0.701 1 93.38 86 ASN B C 1
ATOM 1442 O O . ASN B 1 86 ? -2.344 -8.164 1.118 1 93.38 86 ASN B O 1
ATOM 1446 N N . ALA B 1 87 ? -1.311 -9.68 -0.133 1 96.75 87 ALA B N 1
ATOM 1447 C CA . ALA B 1 87 ? -2.574 -10.141 -0.699 1 96.75 87 ALA B CA 1
ATOM 1448 C C . ALA B 1 87 ? -3.191 -11.242 0.16 1 96.75 87 ALA B C 1
ATOM 1450 O O . ALA B 1 87 ? -2.543 -12.258 0.443 1 96.75 87 ALA B O 1
ATOM 1451 N N . ASP B 1 88 ? -4.406 -11.016 0.475 1 97.06 88 ASP B N 1
ATOM 1452 C CA . ASP B 1 88 ? -5.148 -12.008 1.246 1 97.06 88 ASP B CA 1
ATOM 1453 C C . ASP B 1 88 ? -6.102 -12.797 0.352 1 97.06 88 ASP B C 1
ATOM 1455 O O . ASP B 1 88 ? -6.48 -13.922 0.682 1 97.06 88 ASP B O 1
ATOM 1459 N N . GLU B 1 89 ? -6.484 -12.125 -0.728 1 97.19 89 GLU B N 1
ATOM 1460 C CA . GLU B 1 89 ? -7.359 -12.758 -1.712 1 97.19 89 GLU B CA 1
ATOM 1461 C C . GLU B 1 89 ? -7.012 -12.305 -3.129 1 97.19 89 GLU B C 1
ATOM 1463 O O . GLU B 1 89 ? -6.746 -11.125 -3.361 1 97.19 89 GLU B O 1
ATOM 1468 N N . ILE B 1 90 ? -7.016 -13.281 -4.004 1 96.12 90 ILE B N 1
ATOM 1469 C CA . ILE B 1 90 ? -6.832 -13 -5.422 1 96.12 90 ILE B CA 1
ATOM 1470 C C . ILE B 1 90 ? -7.824 -13.812 -6.25 1 96.12 90 ILE B C 1
ATOM 1472 O O . ILE B 1 90 ? -7.949 -15.023 -6.062 1 96.12 90 ILE B O 1
ATOM 1476 N N . MET B 1 91 ? -8.477 -13.047 -7.102 1 95 91 MET B N 1
ATOM 1477 C CA . MET B 1 91 ? -9.453 -13.703 -7.965 1 95 91 MET B CA 1
ATOM 1478 C C . MET B 1 91 ? -9.305 -13.234 -9.414 1 95 91 MET B C 1
ATOM 1480 O O . MET B 1 91 ? -8.992 -12.07 -9.656 1 95 91 MET B O 1
ATOM 1484 N N . ILE B 1 92 ? -9.469 -14.156 -10.328 1 93.06 92 ILE B N 1
ATOM 1485 C CA . ILE B 1 92 ? -9.531 -13.789 -11.734 1 93.06 92 ILE B CA 1
ATOM 1486 C C . ILE B 1 92 ? -10.891 -13.164 -12.039 1 93.06 92 ILE B C 1
ATOM 1488 O O . ILE B 1 92 ? -11.93 -13.766 -11.773 1 93.06 92 ILE B O 1
ATOM 1492 N N . ALA B 1 93 ? -10.859 -11.844 -12.445 1 85.62 93 ALA B N 1
ATOM 1493 C CA . ALA B 1 93 ? -12.094 -11.141 -12.758 1 85.62 93 ALA B CA 1
ATOM 1494 C C . ALA B 1 93 ? -12.539 -11.422 -14.195 1 85.62 93 ALA B C 1
ATOM 1496 O O . ALA B 1 93 ? -11.844 -11.055 -15.148 1 85.62 93 ALA B O 1
ATOM 1497 N N . GLN B 1 94 ? -13.148 -12.469 -14.484 1 72.19 94 GLN B N 1
ATOM 1498 C CA . GLN B 1 94 ? -13.602 -12.836 -15.82 1 72.19 94 GLN B CA 1
ATOM 1499 C C . GLN B 1 94 ? -14.531 -11.773 -16.391 1 72.19 94 GLN B C 1
ATOM 1501 O O . GLN B 1 94 ? -15.273 -11.117 -15.656 1 72.19 94 GLN B O 1
ATOM 1506 N N . ASN B 1 95 ? -14.078 -10.93 -17.516 1 56.53 95 ASN B N 1
ATOM 1507 C CA . ASN B 1 95 ? -15.062 -10.188 -18.297 1 56.53 95 ASN B CA 1
ATOM 1508 C C . ASN B 1 95 ? -16.328 -11.008 -18.547 1 56.53 95 ASN B C 1
ATOM 1510 O O . ASN B 1 95 ? -16.25 -12.156 -18.984 1 56.53 95 ASN B O 1
ATOM 1514 N N . THR B 1 96 ? -17.219 -10.953 -17.609 1 43.19 96 THR B N 1
ATOM 1515 C CA . THR B 1 96 ? -18.422 -11.477 -18.25 1 43.19 96 THR B CA 1
ATOM 1516 C C . THR B 1 96 ? -18.781 -10.633 -19.469 1 43.19 96 THR B C 1
ATOM 1518 O O . THR B 1 96 ? -18.531 -9.43 -19.5 1 43.19 96 THR B O 1
#

Secondary structure (DSSP, 8-state):
---EEEEEEEEEE-S--EEEE-SSSEEEEEEEE-SS-EEEEEE--HHHHHHHHHH--TT-EEEEEEEEEE--EEETTEEE--EEEEEEEEEE----/---EEEEEEEEEE-S--EEEE-SSSEEEEEEEE-SS-EEEEEE-SHHHHHHHHHH--TT-EEEEEEEEEE--EEETTEEE--EEEEEEEEEE----

Sequence (192 aa):
QRCLNRVTLIGRGGREPENWGSSEHPCVIVPLATNTDWQKSGVFRPRLRDNVAARILKGDRLFVEGSLSYVKYTDQDKTFTPVSMNADEIMIAQNTQRCLNRVTLIGRGGREPENWGSSEHPCVIVPLATNTDWQKSGVFRPRLRDNVAARILKGDRLFVEGSLSYVKYTDQDKTFTPVSMNADEIMIAQNT

pLDDT: mean 87.22, std 10.35, range [43.19, 97.62]

Foldseek 3Di:
DDDDFKDKDKFFFAAQWDWDDDPVFIWIWTWGDDDPDTATEIEGDPVVRVCSNVPHHGGFIKIWMFGKDFDWDADPNDIDTDIHHYTPDMDGPPPD/DDDDFKDKDKFFFAAQWDWDDDPVFIWIWTWGDDDPDTATEIERDPVVRVCSNPPHHGGFTKIWMFGKDFDWDADPNDIDTDIHHYTPDMDGPDPD

Solvent-accessible surface area (backbone atoms only — not comparable to full-atom values): 10329 Å² total; per-residue (Å²): 131,90,53,39,61,40,30,41,35,23,25,31,22,66,45,65,60,39,83,40,72,46,94,91,55,49,29,29,34,40,40,28,40,34,90,91,40,80,41,64,33,33,23,59,52,66,70,57,34,52,48,45,65,73,66,54,45,61,65,38,37,33,39,37,34,27,27,76,38,66,51,75,43,74,54,96,88,39,79,41,64,46,50,38,41,39,40,76,42,76,42,78,51,71,83,122,133,88,53,41,63,40,31,42,35,24,26,29,23,66,45,65,58,40,85,41,72,46,94,89,56,50,31,30,36,40,39,29,40,35,90,88,41,77,42,64,33,34,23,59,51,66,70,58,34,53,48,46,67,73,65,54,45,57,63,38,35,32,39,37,36,28,28,76,39,68,51,76,44,75,53,97,90,39,80,40,65,47,48,38,41,37,41,75,43,78,41,79,49,70,83,122

Radius of gyration: 17.36 Å; Cα contacts (8 Å, |Δi|>4): 473; chains: 2; bounding box: 44×46×38 Å

InterPro domains:
  IPR000424 Primosome PriB/single-strand DNA-binding [PF00436] (4-89)
  IPR000424 Primosome PriB/single-strand DNA-binding [PS50935] (4-94)
  IPR011344 Single-stranded DNA-binding protein [PIRSF002070] (4-90)
  IPR012340 Nucleic acid-binding, OB-fold [G3DSA:2.40.50.140] (1-96)
  IPR012340 Nucleic acid-binding, OB-fold [SSF50249] (3-79)

Organism: NCBI:txid100452

=== Feature glossary ===
The record interleaves many kinds of information about one protein. Here is each kind framed as the question it answers.

Q: What does the local fold look like, residue by residue?
A: A 3Di character summarizes, for each residue, the relative orientation of the Cα frame of its nearest spatial neighbor. Because it encodes fold topology rather than chemistry, 3Di alignments detect remote structural similarity that sequence alignment misses.

Q: Which residues are in helices, strands, or loops?
A: Secondary structure is the local, repeating backbone conformation. DSSP classifies it into eight states by reading the hydrogen-bond network: three helix types (H, G, I), two β types (E, B), two non-regular types (T, S), and unstructured coil (-).

Q: How big and how compact is the whole molecule?
A: Three whole-structure scalars: the radius of gyration (RMS distance of Cα from centroid, in Å), the count of Cα–Cα contacts (pairs closer than 8 Å and separated by more than four residues in sequence — i.e. tertiary, not local, contacts), and the bounding-box dimensions. Together they distinguish compact globular folds from extended fibres or disordered chains.

Q: How confident is the AlphaFold model at each residue?
A: For AlphaFold models, the B-factor field carries pLDDT — the model's own estimate of local accuracy on a 0–100 scale. Regions with pLDDT<50 should be treated as essentially unmodeled; they often correspond to intrinsically disordered segments.

Q: What family and function is it annotated with?
A: Functional annotations link the protein to curated databases. InterPro entries identify conserved domains and families by matching the sequence against member-database signatures (Pfam, PROSITE, CDD, …). Gene Ontology (GO) terms describe molecular function, biological process, and cellular component in a controlled vocabulary. CATH places the structure in a hierarchical fold classification (Class/Architecture/Topology/Homologous-superfamily). The organism is the source species.

Q: What known structures does this most resemble?
A: Nearest PDB neighbors are the top structural matches found by Foldseek when searching this structure against the entire Protein Data Bank. Each hit reports a TM-score (0 to 1; >0.5 almost always implies the same fold) and an E-value. These are *structural* homologs — they may share no detectable sequence similarity.

Q: Which residues are buried vs exposed?
A: Solvent-accessible surface area (SASA) is the area in Å² traced out by the centre of a 1.4 Å probe sphere (a water molecule) rolled over the protein's van der Waals surface (Shrake–Rupley / Lee–Richards construction). Buried residues have near-zero SASA; fully exposed residues can exceed 200 Å². The total SASA scales roughly with the number of surface residues.

Q: What are the backbone torsion angles?
A: φ (phi) and ψ (psi) are the two rotatable backbone dihedrals per residue: φ is the C(i-1)–N–Cα–C torsion, ψ is the N–Cα–C–N(i+1) torsion, both in degrees on (−180°, 180°]. α-helical residues cluster near (−60°, −45°); β-strand residues near (−120°, +130°). A Ramachandran plot is simply a scatter of (φ, ψ) for every residue.

Q: Are the domains correctly placed relative to each other?
A: Predicted aligned error is AlphaFold's pairwise confidence. Unlike pLDDT (per-residue), PAE is per-residue-pair and captures whether two parts of the structure are correctly placed relative to each other. Units are ångströms of expected positional error.

Q: What if only a Cα trace is available?
A: P-SEA three-state annotation labels each residue as helix, strand, or coil based purely on the geometry of the Cα trace. It serves as a fallback when the full backbone (and thus DSSP) is unavailable.

Q: What is the amino-acid chain?
A: This is the polypeptide sequence — one letter per residue, N-terminus first. Length ranges from a few dozen residues for small domains to over a thousand for large multi-domain proteins.

Q: What do the rendered images show?
A: The six renders are orthographic views along the three Cartesian axes in both directions. Representation (cartoon, sticks, or surface) and color scheme (sequence-rainbow or by-chain) vary across proteins so the training set covers all the common visualization conventions.

Q: What do the diagnostic plots show?
A: Plot images: a contact map (which residues are close in 3D, as an N×N binary image), a Ramachandran scatter (backbone torsion angles, revealing secondary-structure composition at a glance), and — for AlphaFold structures — a PAE heatmap (pairwise prediction confidence).

Q: How mobile is each atom in the crystal?
A: B-factor (Debye–Waller factor) reflects atomic displacement in the crystal lattice. It is an experimental observable (units Å²), not a prediction; low values mean the atom is pinned down, high values mean it moves or is heterogeneous across the crystal.

Q: Where is each backbone atom in 3D?
A: The mmCIF table is the protein's shape written out atom by atom. For each backbone N, Cα, C, and carbonyl O, it records an (x, y, z) coordinate triple in Å plus the residue type, chain letter, and residue number.